Protein AF-A0A1F1E442-F1 (afdb_monomer)

Nearest PDB structures (foldseek):
  5ln3-assembly1_L  TM=4.068E-01  e=9.910E-02  Homo sapiens
  8usb-assembly1_F  TM=5.146E-01  e=4.281E-01  Homo sapiens
  8usc-assembly1_E  TM=4.186E-01  e=2.112E-01  Homo sapiens
  7w3h-assembly1_F  TM=3.777E-01  e=3.679E-01  Homo sapiens
  7qo5-assembly1_I  TM=3.767E-01  e=1.945E+00  Saccharomyces cerevisiae

Foldseek 3Di:
DPPVVVVVVVVLVVCCVVDVPSVVVVCVVVVNDPDPDPDPDPPVVVVVVVVVVVVVVVLVVVLVVVCVVADDQDDPLQPPPVLSVLLVVLVVQLSCLCRPPPADNLLSFLSSLLSLLVLLLSLLQSLLVLVPVDVVVVLVLLQVQQVPPDPVQHRPADPPDHDPGSNVDDSSSSLSSVQSVDVNGHDPVLSVLSVLSVVSNVQQVDPPDSDRPSNVVCCVPPPSNVVSSVPDDSRRSSVSSSVSSVVSSCCSVQQPDFDKWKKFFQDDDPPWTWIDTPNDDTDTDPPVAVVVCVPPHGGDMWIFGDTPNDGDYIHHDPDDDDPDD

Solvent-accessible surface area (backbone atoms only — not comparable to full-atom values): 18826 Å² total; per-residue (Å²): 127,61,68,67,58,54,58,48,50,56,50,52,52,53,44,33,74,77,29,66,69,54,39,51,53,51,32,57,77,70,71,48,78,93,61,90,75,81,71,82,66,53,71,71,55,50,50,50,52,47,52,52,48,51,50,51,50,49,50,50,50,51,53,53,53,42,58,76,72,46,78,78,72,74,56,84,81,46,82,53,60,71,61,33,54,47,44,52,50,33,51,52,48,24,54,48,35,66,67,38,85,88,48,61,75,86,51,18,59,59,54,21,34,33,30,51,30,54,40,54,50,52,52,51,43,53,50,48,50,68,78,33,83,48,66,68,63,39,51,53,50,33,31,66,36,14,64,88,44,58,82,94,50,28,50,81,76,70,83,95,50,84,82,87,49,65,83,70,52,62,62,64,42,55,53,44,18,59,34,48,67,38,89,74,51,56,56,68,66,59,56,51,48,61,54,42,24,48,51,54,40,64,33,48,77,52,99,81,52,97,73,44,82,46,38,62,55,40,49,77,70,31,68,67,57,41,50,50,61,74,77,54,48,73,67,59,53,46,52,52,52,31,52,51,45,52,55,50,40,47,54,66,71,60,44,41,73,76,40,80,42,69,28,31,32,71,40,71,53,101,90,50,42,26,34,29,41,89,88,48,75,73,41,77,56,58,75,88,54,47,74,76,52,65,89,66,52,65,69,41,71,36,32,30,30,35,38,70,94,36,83,77,46,72,44,81,62,78,85,72,76,84,80,87,126

Mean predicted aligned error: 17.1 Å

Structure (mmCIF, N/CA/C/O backbone):
data_AF-A0A1F1E442-F1
#
_entry.id   AF-A0A1F1E442-F1
#
loop_
_atom_site.group_PDB
_atom_site.id
_atom_site.type_symbol
_atom_site.label_atom_id
_atom_site.label_alt_id
_atom_site.label_comp_id
_atom_site.label_asym_id
_atom_site.label_entity_id
_atom_site.label_seq_id
_atom_site.pdbx_PDB_ins_code
_atom_site.Cartn_x
_atom_site.Cartn_y
_atom_site.Cartn_z
_atom_site.occupancy
_atom_site.B_iso_or_equiv
_atom_site.auth_seq_id
_atom_site.auth_comp_id
_atom_site.auth_asym_id
_atom_site.auth_atom_id
_atom_site.pdbx_PDB_model_num
ATOM 1 N N . MET A 1 1 ? -21.650 -33.378 -55.117 1.00 58.59 1 MET A N 1
ATOM 2 C CA . MET A 1 1 ? -20.395 -34.134 -55.312 1.00 58.59 1 MET A CA 1
ATOM 3 C C . MET A 1 1 ? -20.772 -35.378 -56.089 1.00 58.59 1 MET A C 1
ATOM 5 O O . MET A 1 1 ? -21.720 -36.029 -55.674 1.00 58.59 1 MET A O 1
ATOM 9 N N . ASP A 1 2 ? -20.139 -35.611 -57.237 1.00 77.44 2 ASP A N 1
ATOM 10 C CA . ASP A 1 2 ? -20.485 -36.702 -58.156 1.00 77.44 2 ASP A CA 1
ATOM 11 C C . ASP A 1 2 ? -20.442 -38.052 -57.416 1.00 77.44 2 ASP A C 1
ATOM 13 O O . ASP A 1 2 ? -19.463 -38.370 -56.733 1.00 77.44 2 ASP A O 1
ATOM 17 N N . GLU A 1 3 ? -21.540 -38.804 -57.474 1.00 79.50 3 GLU A N 1
ATOM 18 C CA . GLU A 1 3 ? -21.740 -40.049 -56.723 1.00 79.50 3 GLU A CA 1
ATOM 19 C C . GLU A 1 3 ? -20.670 -41.089 -57.086 1.00 79.50 3 GLU A C 1
ATOM 21 O O . GLU A 1 3 ? -20.180 -41.834 -56.232 1.00 79.50 3 GLU A O 1
ATOM 26 N N . ILE A 1 4 ? -20.193 -41.043 -58.330 1.00 80.50 4 ILE A N 1
ATOM 27 C CA . ILE A 1 4 ? -19.097 -41.873 -58.831 1.00 80.50 4 ILE A CA 1
ATOM 28 C C . ILE A 1 4 ? -17.782 -41.521 -58.125 1.00 80.50 4 ILE A C 1
ATOM 30 O O . ILE A 1 4 ? -17.023 -42.413 -57.733 1.00 80.50 4 ILE A O 1
ATOM 34 N N . LEU A 1 5 ? -17.519 -40.230 -57.911 1.00 78.06 5 LEU A N 1
ATOM 35 C CA . LEU A 1 5 ? -16.291 -39.746 -57.281 1.00 78.06 5 LEU A CA 1
ATOM 36 C C . LEU A 1 5 ? -16.213 -40.190 -55.817 1.00 78.06 5 LEU A C 1
ATOM 38 O O . LEU A 1 5 ? -15.182 -40.684 -55.363 1.00 78.06 5 LEU A O 1
ATOM 42 N N . ARG A 1 6 ? -17.337 -40.086 -55.100 1.00 81.94 6 ARG A N 1
ATOM 43 C CA . ARG A 1 6 ? -17.443 -40.509 -53.700 1.00 81.94 6 ARG A CA 1
ATOM 44 C C . ARG A 1 6 ? -17.250 -42.020 -53.557 1.00 81.94 6 ARG A C 1
ATOM 46 O O . ARG A 1 6 ? -16.420 -42.462 -52.770 1.00 81.94 6 ARG A O 1
ATOM 53 N N . THR A 1 7 ? -17.918 -42.800 -54.405 1.00 87.00 7 THR A N 1
ATOM 54 C CA . THR A 1 7 ? -17.792 -44.267 -54.403 1.00 87.00 7 THR A CA 1
ATOM 55 C C . THR A 1 7 ? -16.370 -44.726 -54.752 1.00 87.00 7 THR A C 1
ATOM 57 O O . THR A 1 7 ? -15.903 -45.764 -54.280 1.00 87.00 7 THR A O 1
ATOM 60 N N . THR A 1 8 ? -15.660 -43.960 -55.581 1.00 83.62 8 THR A N 1
ATOM 61 C CA . THR A 1 8 ? -14.268 -44.247 -55.951 1.00 83.62 8 THR A CA 1
ATOM 62 C C . THR A 1 8 ? -13.312 -43.956 -54.796 1.00 83.62 8 THR A C 1
ATOM 64 O O . THR A 1 8 ? -12.456 -44.787 -54.498 1.00 83.62 8 THR A O 1
ATOM 67 N N . LEU A 1 9 ? -13.486 -42.829 -54.100 1.00 84.25 9 LEU A N 1
ATOM 68 C CA . LEU A 1 9 ? -12.684 -42.483 -5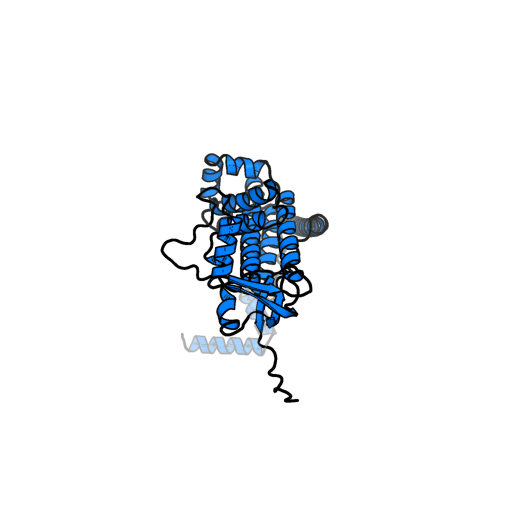2.923 1.00 84.25 9 LEU A CA 1
ATOM 69 C C . LEU A 1 9 ? -12.855 -43.506 -51.794 1.00 84.25 9 LEU A C 1
ATOM 71 O O . LEU A 1 9 ? -11.857 -43.959 -51.238 1.00 84.25 9 LEU A O 1
ATOM 75 N N . ASP A 1 10 ? -14.082 -43.958 -51.533 1.00 87.75 10 ASP A N 1
ATOM 76 C CA . ASP A 1 10 ? -14.347 -44.967 -50.500 1.00 87.75 10 ASP A CA 1
ATOM 77 C C . ASP A 1 10 ? -13.643 -46.303 -50.802 1.00 87.75 10 ASP A C 1
ATOM 79 O O . ASP A 1 10 ? -13.124 -46.967 -49.901 1.00 87.75 10 ASP A O 1
ATOM 83 N N . LYS A 1 11 ? -13.548 -46.690 -52.083 1.00 88.19 11 LYS A N 1
ATOM 84 C CA . LYS A 1 11 ? -12.782 -47.877 -52.502 1.00 88.19 11 LYS A CA 1
ATOM 85 C C . LYS A 1 11 ? -11.280 -47.695 -52.294 1.00 88.19 11 LYS A C 1
ATOM 87 O O . LYS A 1 11 ? -10.625 -48.635 -51.851 1.00 88.19 11 LYS A O 1
ATOM 92 N N . VAL A 1 12 ? -10.743 -46.512 -52.595 1.00 84.06 12 VAL A N 1
ATOM 93 C CA . VAL A 1 12 ? -9.319 -46.194 -52.398 1.00 84.06 12 VAL A CA 1
ATOM 94 C C . VAL A 1 12 ? -8.957 -46.222 -50.913 1.00 84.06 12 VAL A C 1
ATOM 96 O O . VAL A 1 12 ? -7.946 -46.821 -50.557 1.00 84.06 12 VAL A O 1
ATOM 99 N N . VAL A 1 13 ? -9.801 -45.659 -50.043 1.00 82.94 13 VAL A N 1
ATOM 100 C CA . VAL A 1 13 ? -9.612 -45.711 -48.582 1.00 82.94 13 VAL A CA 1
ATOM 101 C C . VAL A 1 13 ? -9.607 -47.157 -48.097 1.00 82.94 13 VAL A C 1
ATOM 103 O O . VAL A 1 13 ? -8.661 -47.590 -47.442 1.00 82.94 13 VAL A O 1
ATOM 106 N N . LYS A 1 14 ? -10.598 -47.949 -48.516 1.00 85.88 14 LYS A N 1
ATOM 107 C CA . LYS A 1 14 ? -10.693 -49.359 -48.127 1.00 85.88 14 LYS A CA 1
ATOM 108 C C . LYS A 1 14 ? -9.489 -50.187 -48.597 1.00 85.88 14 LYS A C 1
ATOM 110 O O . LYS A 1 14 ? -9.054 -51.091 -47.889 1.00 85.88 14 LYS A O 1
ATOM 115 N N . LEU A 1 15 ? -8.932 -49.874 -49.768 1.00 83.50 15 LEU A N 1
ATOM 116 C CA . LEU A 1 15 ? -7.706 -50.493 -50.280 1.00 83.50 15 LEU A CA 1
ATOM 117 C C . LEU A 1 15 ? -6.465 -50.089 -49.471 1.00 83.50 15 LEU A C 1
ATOM 119 O O . LEU A 1 15 ? -5.637 -50.951 -49.193 1.00 83.50 15 LEU A O 1
ATOM 123 N N . CYS A 1 16 ? -6.349 -48.826 -49.051 1.00 78.19 16 CYS A N 1
ATOM 124 C CA . CYS A 1 16 ? -5.267 -48.370 -48.172 1.00 78.19 16 CYS A CA 1
ATOM 125 C C . CYS A 1 16 ? -5.277 -49.077 -46.808 1.00 78.19 16 CYS A C 1
ATOM 127 O O . CYS A 1 16 ? -4.206 -49.386 -46.288 1.00 78.19 16 CYS A O 1
ATOM 129 N N . ASP A 1 17 ? -6.461 -49.368 -46.263 1.00 77.19 17 ASP A N 1
ATOM 130 C CA . ASP A 1 17 ? -6.603 -50.059 -44.974 1.00 77.19 17 ASP A CA 1
ATOM 131 C C . ASP A 1 17 ? -6.287 -51.558 -45.077 1.00 77.19 17 ASP A C 1
ATOM 133 O O . ASP A 1 17 ? -5.698 -52.147 -44.173 1.00 77.19 17 ASP A O 1
ATOM 137 N N . GLN A 1 18 ? -6.662 -52.192 -46.192 1.00 83.94 18 GLN A N 1
ATOM 138 C CA . GLN A 1 18 ? -6.436 -53.625 -46.414 1.00 83.94 18 GLN A CA 1
ATOM 139 C C . GLN A 1 18 ? -5.007 -53.949 -46.871 1.00 83.94 18 GLN A C 1
ATOM 141 O O . GLN A 1 18 ? -4.548 -55.080 -46.701 1.00 83.94 18 GLN A O 1
ATOM 146 N N . ARG A 1 19 ? -4.316 -52.987 -47.493 1.00 81.44 19 ARG A N 1
ATOM 147 C CA . ARG A 1 19 ? -3.001 -53.162 -48.122 1.00 81.44 19 ARG A CA 1
ATOM 148 C C . ARG A 1 19 ? -2.072 -51.999 -47.750 1.00 81.44 19 ARG A C 1
ATOM 150 O O . ARG A 1 19 ? -2.066 -50.967 -48.425 1.00 81.44 19 ARG A O 1
ATOM 157 N N . PRO A 1 20 ? -1.247 -52.155 -46.697 1.00 74.38 20 PRO A N 1
ATOM 158 C CA . PRO A 1 20 ? -0.313 -51.115 -46.260 1.00 74.38 20 PRO A CA 1
ATOM 159 C C . PRO A 1 20 ? 0.699 -50.709 -47.346 1.00 74.38 20 PRO A C 1
ATOM 161 O O . PRO A 1 20 ? 1.087 -49.544 -47.436 1.00 74.38 20 PRO A O 1
ATOM 164 N N . ASP A 1 21 ? 1.081 -51.659 -48.205 1.00 76.56 21 ASP A N 1
ATOM 165 C CA . ASP A 1 21 ? 1.936 -51.470 -49.381 1.00 76.56 21 ASP A CA 1
ATOM 166 C C . ASP A 1 21 ? 1.292 -50.545 -50.425 1.00 76.56 21 ASP A C 1
ATOM 168 O O . ASP A 1 21 ? 1.949 -49.650 -50.960 1.00 76.56 21 ASP A O 1
ATOM 172 N N . PHE A 1 22 ? -0.014 -50.698 -50.655 1.00 82.12 22 PHE A N 1
ATOM 173 C CA . PHE A 1 22 ? -0.778 -49.817 -51.537 1.00 82.12 22 PHE A CA 1
ATOM 174 C C . PHE A 1 22 ? -0.845 -48.389 -50.984 1.00 82.12 22 PHE A C 1
ATOM 176 O O . PHE A 1 22 ? -0.615 -47.428 -51.718 1.00 82.12 22 PHE A O 1
ATOM 183 N N . GLY A 1 23 ? -1.091 -48.239 -49.678 1.00 76.94 23 GLY A N 1
ATOM 184 C CA . GLY A 1 23 ? -1.129 -46.929 -49.023 1.00 76.94 23 GLY A CA 1
ATOM 185 C C . GLY A 1 23 ? 0.214 -46.188 -49.060 1.00 76.94 23 GLY A C 1
ATOM 186 O O . GLY A 1 23 ? 0.238 -44.966 -49.212 1.00 76.94 23 GLY A O 1
ATOM 187 N N . ALA A 1 24 ? 1.338 -46.903 -48.948 1.00 72.69 24 ALA A N 1
ATOM 188 C CA . ALA A 1 24 ? 2.675 -46.320 -49.065 1.00 72.69 24 ALA A CA 1
ATOM 189 C C . ALA A 1 24 ? 2.978 -45.846 -50.499 1.00 72.69 24 ALA A C 1
ATOM 191 O O . ALA A 1 24 ? 3.423 -44.713 -50.695 1.00 72.69 24 ALA A O 1
ATOM 192 N N . GLU A 1 25 ? 2.673 -46.667 -51.508 1.00 78.06 25 GLU A N 1
ATOM 193 C CA . GLU A 1 25 ? 2.882 -46.321 -52.920 1.00 78.06 25 GLU A CA 1
ATOM 194 C C . GLU A 1 25 ? 1.963 -45.177 -53.381 1.00 78.06 25 GLU A C 1
ATOM 196 O O . GLU A 1 25 ? 2.401 -44.286 -54.112 1.00 78.06 25 GLU A O 1
ATOM 201 N N . LEU A 1 26 ? 0.710 -45.141 -52.910 1.00 80.62 26 LEU A N 1
ATOM 202 C CA . LEU A 1 26 ? -0.225 -44.053 -53.202 1.00 80.62 26 LEU A CA 1
ATOM 203 C C . LEU A 1 26 ? 0.285 -42.715 -52.647 1.00 80.62 26 LEU A C 1
ATOM 205 O O . LEU A 1 26 ? 0.315 -41.726 -53.376 1.00 80.62 26 LEU A O 1
ATOM 209 N N . ARG A 1 27 ? 0.744 -42.682 -51.388 1.00 74.88 27 ARG A N 1
ATOM 210 C CA . ARG A 1 27 ? 1.324 -41.470 -50.779 1.00 74.88 27 ARG A CA 1
ATOM 211 C C . ARG A 1 27 ? 2.586 -41.014 -51.509 1.00 74.88 27 ARG A C 1
ATOM 213 O O . ARG A 1 27 ? 2.724 -39.823 -51.776 1.00 74.88 27 ARG A O 1
ATOM 220 N N . ARG A 1 28 ? 3.442 -41.957 -51.925 1.00 77.81 28 ARG A N 1
ATOM 221 C CA . ARG A 1 28 ? 4.637 -41.677 -52.737 1.00 77.81 28 ARG A CA 1
ATOM 222 C C . ARG A 1 28 ? 4.281 -41.022 -54.072 1.00 77.81 28 ARG A C 1
ATOM 224 O O . ARG A 1 28 ? 4.892 -40.023 -54.436 1.00 77.81 28 ARG A O 1
ATOM 231 N N . ARG A 1 29 ? 3.284 -41.545 -54.796 1.00 76.00 29 ARG A N 1
ATOM 232 C CA . ARG A 1 29 ? 2.847 -40.966 -56.081 1.00 76.00 29 ARG A CA 1
ATOM 233 C C . ARG A 1 29 ? 2.135 -39.624 -55.943 1.00 76.00 29 ARG A C 1
ATOM 235 O O . ARG A 1 29 ? 2.173 -38.835 -56.880 1.00 76.00 29 ARG A O 1
ATOM 242 N N . LEU A 1 30 ? 1.511 -39.370 -54.796 1.00 77.25 30 LEU A N 1
ATOM 243 C CA . LEU A 1 30 ? 0.876 -38.092 -54.473 1.00 77.25 30 LEU A CA 1
ATOM 244 C C . LEU A 1 30 ? 1.849 -37.068 -53.859 1.00 77.25 30 LEU A C 1
ATOM 246 O O . LEU A 1 30 ? 1.429 -35.957 -53.551 1.00 77.25 30 LEU A O 1
ATOM 250 N N . GLY A 1 31 ? 3.129 -37.417 -53.676 1.00 68.12 31 GLY A N 1
ATOM 251 C CA . GLY A 1 31 ? 4.143 -36.517 -53.115 1.00 68.12 31 GLY A CA 1
ATOM 252 C C . GLY A 1 31 ? 3.966 -36.214 -51.623 1.00 68.12 31 GLY A C 1
ATOM 253 O O . GLY A 1 31 ? 4.488 -35.212 -51.145 1.00 68.12 31 GLY A O 1
ATOM 254 N N . ILE A 1 32 ? 3.232 -37.053 -50.885 1.00 66.88 32 ILE A N 1
ATOM 255 C CA . ILE A 1 32 ? 2.986 -36.882 -49.447 1.00 66.88 32 ILE A CA 1
ATOM 256 C C . ILE A 1 32 ? 4.085 -37.637 -48.672 1.00 66.88 32 ILE A C 1
ATOM 258 O O . ILE A 1 32 ? 4.146 -38.866 -48.780 1.00 66.88 32 ILE A O 1
ATOM 262 N N . PRO A 1 33 ? 4.951 -36.959 -47.892 1.00 58.25 33 PRO A N 1
ATOM 263 C CA . PRO A 1 33 ? 6.036 -37.608 -47.153 1.00 58.25 33 PRO A CA 1
ATOM 264 C C . PRO A 1 33 ? 5.506 -38.556 -46.064 1.00 58.25 33 PRO A C 1
ATOM 266 O O . PRO A 1 33 ? 4.629 -38.191 -45.286 1.00 58.25 33 PRO A O 1
ATOM 269 N N . THR A 1 34 ? 6.044 -39.777 -45.985 1.00 54.78 34 THR A N 1
ATOM 270 C CA . THR A 1 34 ? 5.586 -40.848 -45.070 1.00 54.78 34 THR A CA 1
ATOM 271 C C . THR A 1 34 ? 6.306 -40.920 -43.711 1.00 54.78 34 THR A C 1
ATOM 273 O O . THR A 1 34 ? 6.150 -41.905 -42.996 1.00 54.78 34 THR A O 1
ATOM 276 N N . ALA A 1 35 ? 7.055 -39.893 -43.309 1.00 51.00 35 ALA A N 1
ATOM 277 C CA . ALA A 1 35 ? 7.661 -39.767 -41.976 1.00 51.00 35 ALA A CA 1
ATOM 278 C C . ALA A 1 35 ? 7.754 -38.278 -41.584 1.00 51.00 35 ALA A C 1
ATOM 280 O O . ALA A 1 35 ? 7.793 -37.442 -42.494 1.00 51.00 35 ALA A O 1
ATOM 281 N N . PRO A 1 36 ? 7.797 -37.914 -40.281 1.00 39.19 36 PRO A N 1
ATOM 282 C CA . PRO A 1 36 ? 8.086 -36.540 -39.893 1.00 39.19 36 PRO A CA 1
ATOM 283 C C . PRO A 1 36 ? 9.502 -36.217 -40.373 1.00 39.19 36 PRO A C 1
ATOM 285 O O . PRO A 1 36 ? 10.478 -36.794 -39.899 1.00 39.19 36 PRO A O 1
ATOM 288 N N . ALA A 1 37 ? 9.607 -35.356 -41.380 1.00 38.59 37 ALA A N 1
ATOM 289 C CA . ALA A 1 37 ? 10.890 -34.889 -41.863 1.00 38.59 37 ALA A CA 1
ATOM 290 C C . ALA A 1 37 ? 11.528 -34.035 -40.762 1.00 38.59 37 ALA A C 1
ATOM 292 O O . ALA A 1 37 ? 11.050 -32.938 -40.475 1.00 38.59 37 ALA A O 1
ATOM 293 N N . THR A 1 38 ? 12.608 -34.524 -40.153 1.00 42.53 38 THR A N 1
ATOM 294 C CA . THR A 1 38 ? 13.584 -33.640 -39.518 1.00 42.53 38 THR A CA 1
ATOM 295 C C . THR A 1 38 ? 14.185 -32.820 -40.650 1.00 42.53 38 THR A C 1
ATOM 297 O O . THR A 1 38 ? 14.970 -33.325 -41.452 1.00 42.53 38 THR A O 1
ATOM 300 N N . ILE A 1 39 ? 13.719 -31.583 -40.793 1.00 45.00 39 ILE A N 1
ATOM 301 C CA . ILE A 1 39 ? 14.340 -30.607 -41.682 1.00 45.00 39 ILE A CA 1
ATOM 302 C C . ILE A 1 39 ? 15.751 -30.396 -41.113 1.00 45.00 39 ILE A C 1
ATOM 304 O O . ILE A 1 39 ? 15.842 -30.065 -39.931 1.00 45.00 39 ILE A O 1
ATOM 308 N N . PRO A 1 40 ? 16.840 -30.616 -41.870 1.00 43.62 40 PRO A N 1
ATOM 309 C CA . PRO A 1 40 ? 18.154 -30.179 -41.426 1.00 43.62 40 PRO A CA 1
ATOM 310 C C . PRO A 1 40 ? 18.070 -28.661 -41.287 1.00 43.62 40 PRO A C 1
ATOM 312 O O . PRO A 1 40 ? 17.832 -27.966 -42.280 1.00 43.62 40 PRO A O 1
ATOM 315 N N . LEU A 1 41 ? 18.161 -28.153 -40.059 1.00 45.41 41 LEU A N 1
ATOM 316 C CA . LEU A 1 41 ? 18.297 -26.720 -39.856 1.00 45.41 41 LEU A CA 1
ATOM 317 C C . LEU A 1 41 ? 19.615 -26.292 -40.513 1.00 45.41 41 LEU A C 1
ATOM 319 O O . LEU A 1 41 ? 20.599 -27.031 -40.481 1.00 45.41 41 LEU A O 1
ATOM 323 N N . SER A 1 42 ? 19.632 -25.131 -41.170 1.00 59.88 42 SER A N 1
ATOM 324 C CA . SER A 1 42 ? 20.901 -24.565 -41.626 1.00 59.88 42 SER A CA 1
ATOM 325 C C . SER A 1 42 ? 21.806 -24.364 -40.410 1.00 59.88 42 SER A C 1
ATOM 327 O O . SER A 1 42 ? 21.322 -24.042 -39.326 1.00 59.88 42 SER A O 1
ATOM 329 N N . SER A 1 43 ? 23.116 -24.533 -40.586 1.00 58.75 43 SER A N 1
ATOM 330 C CA . SER A 1 43 ? 24.109 -24.347 -39.519 1.00 58.75 43 SER A CA 1
ATOM 331 C C . SER A 1 43 ? 23.978 -22.986 -38.820 1.00 58.75 43 SER A C 1
ATOM 333 O O . SER A 1 43 ? 24.159 -22.896 -37.617 1.00 58.75 43 SER A O 1
ATOM 335 N N . GLU A 1 44 ? 23.556 -21.955 -39.555 1.00 54.75 44 GLU A N 1
ATOM 336 C CA . GLU A 1 44 ? 23.267 -20.609 -39.038 1.00 54.75 44 GLU A CA 1
ATOM 337 C C . GLU A 1 44 ? 22.036 -20.570 -38.111 1.00 54.75 44 GLU A C 1
ATOM 339 O O . GLU A 1 44 ? 21.993 -19.800 -37.157 1.00 54.75 44 GLU A O 1
ATOM 344 N N . LEU A 1 45 ? 21.022 -21.402 -38.372 1.00 48.28 45 LEU A N 1
ATOM 345 C CA . LEU A 1 45 ? 19.816 -21.493 -37.546 1.00 48.28 45 LEU A CA 1
ATOM 346 C C . LEU A 1 45 ? 20.048 -22.380 -36.313 1.00 48.28 45 LEU A C 1
ATOM 348 O O . LEU A 1 45 ? 19.459 -22.121 -35.269 1.00 48.28 45 LEU A O 1
ATOM 352 N N . GLU A 1 46 ? 20.906 -23.402 -36.413 1.00 54.31 46 GLU A N 1
ATOM 353 C CA . GLU A 1 46 ? 21.380 -24.171 -35.252 1.00 54.31 46 GLU A CA 1
ATOM 354 C C . GLU A 1 46 ? 22.248 -23.316 -34.329 1.00 54.31 46 GLU A C 1
ATOM 356 O O . GLU A 1 46 ? 22.041 -23.346 -33.119 1.00 54.31 46 GLU A O 1
ATOM 361 N N . GLU A 1 47 ? 23.158 -22.512 -34.881 1.00 61.59 47 GLU A N 1
ATOM 362 C CA . GLU A 1 47 ? 23.978 -21.568 -34.118 1.00 61.59 47 GLU A CA 1
ATOM 363 C C . GLU A 1 47 ? 23.101 -20.515 -33.426 1.00 61.59 47 GLU A C 1
ATOM 365 O O . GLU A 1 47 ? 23.196 -20.357 -32.214 1.00 61.59 47 GLU A O 1
ATOM 370 N N . TYR A 1 48 ? 22.137 -19.919 -34.139 1.00 50.84 48 TYR A N 1
ATOM 371 C CA . TYR A 1 48 ? 21.175 -18.975 -33.558 1.00 50.84 48 TYR A CA 1
ATOM 372 C C . TYR A 1 48 ? 20.291 -19.600 -32.467 1.00 50.84 48 TYR A C 1
ATOM 374 O O . TYR A 1 48 ? 20.030 -18.981 -31.441 1.00 50.84 48 TYR A O 1
ATOM 382 N N . LEU A 1 49 ? 19.809 -20.834 -32.648 1.00 46.50 49 LEU A N 1
ATOM 383 C CA . LEU A 1 49 ? 19.006 -21.512 -31.622 1.00 46.50 49 LEU A CA 1
ATOM 384 C C . LEU A 1 49 ? 19.843 -21.969 -30.424 1.00 46.50 49 LEU A C 1
ATOM 386 O O . LEU A 1 49 ? 19.307 -22.047 -29.319 1.00 46.50 49 LEU A O 1
ATOM 390 N N . THR A 1 50 ? 21.127 -22.259 -30.635 1.00 60.09 50 THR A N 1
ATOM 391 C CA . THR A 1 50 ? 22.078 -22.571 -29.563 1.00 60.09 50 THR A CA 1
ATOM 392 C C . THR A 1 50 ? 22.400 -21.310 -28.770 1.00 60.09 50 THR A C 1
ATOM 394 O O . THR A 1 50 ? 22.265 -21.339 -27.555 1.00 60.09 50 THR A O 1
ATOM 397 N N . GLU A 1 51 ? 22.681 -20.189 -29.438 1.00 62.62 51 GLU A N 1
ATOM 398 C CA . GLU A 1 51 ? 22.878 -18.869 -28.823 1.00 62.62 51 GLU A CA 1
ATOM 399 C C . GLU A 1 51 ? 21.634 -18.438 -28.030 1.00 62.62 51 GLU A C 1
ATOM 401 O O . GLU A 1 51 ? 21.722 -18.127 -26.847 1.00 62.62 51 GLU A O 1
ATOM 406 N N . VAL A 1 52 ? 20.437 -18.554 -28.617 1.00 53.84 52 VAL A N 1
ATOM 407 C CA . VAL A 1 52 ? 19.170 -18.282 -27.915 1.00 53.84 52 VAL A CA 1
ATOM 408 C C . VAL A 1 52 ? 18.952 -19.248 -26.741 1.00 53.84 52 VAL A C 1
ATOM 410 O O . VAL A 1 52 ? 18.401 -18.857 -25.712 1.00 53.84 52 VAL A O 1
ATOM 413 N N . GLY A 1 53 ? 19.352 -20.514 -26.870 1.00 54.28 53 GLY A N 1
ATOM 414 C CA . GLY A 1 53 ? 19.261 -21.511 -25.802 1.00 54.28 53 GLY A CA 1
ATOM 415 C C . GLY A 1 53 ? 20.213 -21.225 -24.637 1.00 54.28 53 GLY A C 1
ATOM 416 O O . GLY A 1 53 ? 19.810 -21.331 -23.477 1.00 54.28 53 GLY A O 1
ATOM 417 N N . GLU A 1 54 ? 21.444 -20.819 -24.937 1.00 57.41 54 GLU A N 1
ATOM 418 C CA . GLU A 1 54 ? 22.459 -20.393 -23.970 1.00 57.41 54 GLU A CA 1
ATOM 419 C C . GLU A 1 54 ? 22.062 -19.085 -23.278 1.00 57.41 54 GLU A C 1
ATOM 421 O O . GLU A 1 54 ? 22.167 -18.987 -22.053 1.00 57.41 54 GLU A O 1
ATOM 426 N N . ASP A 1 55 ? 21.498 -18.132 -24.021 1.00 56.75 55 ASP A N 1
ATOM 427 C CA . ASP A 1 55 ? 20.919 -16.900 -23.489 1.00 56.75 55 ASP A CA 1
ATOM 428 C C . ASP A 1 55 ? 19.757 -17.194 -22.541 1.00 56.75 55 ASP A C 1
ATOM 430 O O . ASP A 1 55 ? 19.680 -16.627 -21.455 1.00 56.75 55 ASP A O 1
ATOM 434 N N . VAL A 1 56 ? 18.851 -18.109 -22.898 1.00 56.00 56 VAL A N 1
ATOM 435 C CA . VAL A 1 56 ? 17.722 -18.493 -22.034 1.00 56.00 56 VAL A CA 1
ATOM 436 C C . VAL A 1 56 ? 18.200 -19.199 -20.764 1.00 56.00 56 VAL A C 1
ATOM 438 O O . VAL A 1 56 ? 17.649 -18.945 -19.689 1.00 56.00 56 VAL A O 1
ATOM 441 N N . CYS A 1 57 ? 19.218 -20.058 -20.855 1.00 51.78 57 CYS A N 1
ATOM 442 C CA . CYS A 1 57 ? 19.836 -20.688 -19.687 1.00 51.78 57 CYS A CA 1
ATOM 443 C C . CYS A 1 57 ? 20.540 -19.654 -18.805 1.00 51.78 57 CYS A C 1
ATOM 445 O O . CYS A 1 57 ? 20.335 -19.655 -17.597 1.00 51.78 57 CYS A O 1
ATOM 447 N N . THR A 1 58 ? 21.256 -18.705 -19.402 1.00 53.16 58 THR A N 1
ATOM 448 C CA . THR A 1 58 ? 21.932 -17.622 -18.682 1.00 53.16 58 THR A CA 1
ATOM 449 C C . THR A 1 58 ? 20.923 -16.679 -18.032 1.00 53.16 58 THR A C 1
ATOM 451 O O . THR A 1 58 ? 21.097 -16.297 -16.883 1.00 53.16 58 THR A O 1
ATOM 454 N N . ILE A 1 59 ? 19.819 -16.352 -18.706 1.00 53.47 59 ILE A N 1
ATOM 455 C CA . ILE A 1 59 ? 18.705 -15.588 -18.132 1.00 53.47 59 ILE A CA 1
ATOM 456 C C . ILE A 1 59 ? 18.103 -16.342 -16.947 1.00 53.47 59 ILE A C 1
ATOM 458 O O . ILE A 1 59 ? 17.851 -15.733 -15.911 1.00 53.47 59 ILE A O 1
ATOM 462 N N . ARG A 1 60 ? 17.880 -17.656 -17.073 1.00 51.59 60 ARG A N 1
ATOM 463 C CA . ARG A 1 60 ? 17.362 -18.481 -15.975 1.00 51.59 60 ARG A CA 1
ATOM 464 C C . ARG A 1 60 ? 18.331 -18.502 -14.797 1.00 51.59 60 ARG A C 1
ATOM 466 O O . ARG A 1 60 ? 17.882 -18.290 -13.679 1.00 51.59 60 ARG A O 1
ATOM 473 N N . ASP A 1 61 ? 19.620 -18.686 -15.046 1.00 49.47 61 ASP A N 1
ATOM 474 C CA . ASP A 1 61 ? 20.649 -18.723 -14.010 1.00 49.47 61 ASP A CA 1
ATOM 475 C C . ASP A 1 61 ? 20.827 -17.350 -13.351 1.00 49.47 61 ASP A C 1
ATOM 477 O O . ASP A 1 61 ? 20.908 -17.272 -12.132 1.00 49.47 61 ASP A O 1
ATOM 481 N N . VAL A 1 62 ? 20.786 -16.249 -14.108 1.00 55.00 62 VAL A N 1
ATOM 482 C CA . VAL A 1 62 ? 20.795 -14.875 -13.571 1.00 55.00 62 VAL A CA 1
ATOM 483 C C . VAL A 1 62 ? 19.549 -14.603 -12.728 1.00 55.00 62 VAL A C 1
ATOM 485 O O . VAL A 1 62 ? 19.672 -14.053 -11.636 1.00 55.00 62 VAL A O 1
ATOM 488 N N . LEU A 1 63 ? 18.366 -15.028 -13.187 1.00 49.84 63 LEU A N 1
ATOM 489 C CA . LEU A 1 63 ? 17.116 -14.939 -12.425 1.00 49.84 63 LEU A CA 1
ATOM 490 C C . LEU A 1 63 ? 17.198 -15.740 -11.116 1.00 49.84 63 LEU A C 1
ATOM 492 O O . LEU A 1 63 ? 16.776 -15.245 -10.074 1.00 49.84 63 LEU A O 1
ATOM 496 N N . GLN A 1 64 ? 17.771 -16.947 -11.155 1.00 51.88 64 GLN A N 1
ATOM 497 C CA . GLN A 1 64 ? 17.973 -17.806 -9.984 1.00 51.88 64 GLN A CA 1
ATOM 498 C C . GLN A 1 64 ? 18.984 -17.183 -9.002 1.00 51.88 64 GLN A C 1
ATOM 500 O O . GLN A 1 64 ? 18.705 -17.061 -7.814 1.00 51.88 64 GLN A O 1
ATOM 505 N N . ILE A 1 65 ? 20.124 -16.706 -9.510 1.00 49.91 65 ILE A N 1
ATOM 506 C CA . ILE A 1 65 ? 21.187 -16.053 -8.732 1.00 49.91 65 ILE A CA 1
ATOM 507 C C . ILE A 1 65 ? 20.678 -14.757 -8.090 1.00 49.91 65 ILE A C 1
ATOM 509 O O . ILE A 1 65 ? 21.037 -14.446 -6.958 1.00 49.91 65 ILE A O 1
ATOM 513 N N . GLN A 1 66 ? 19.828 -13.987 -8.770 1.00 49.41 66 GLN A N 1
ATOM 514 C CA . GLN A 1 66 ? 19.249 -12.779 -8.185 1.00 49.41 66 GLN A CA 1
ATOM 515 C C . GLN A 1 66 ? 18.163 -13.066 -7.156 1.00 49.41 66 GLN A C 1
ATOM 517 O O . GLN A 1 66 ? 18.088 -12.311 -6.194 1.00 49.41 66 GLN A O 1
ATOM 522 N N . GLN A 1 67 ? 17.387 -14.147 -7.276 1.00 48.72 67 GLN A N 1
ATOM 523 C CA . GLN A 1 67 ? 16.502 -14.584 -6.185 1.00 48.72 67 GLN A CA 1
ATOM 524 C C . GLN A 1 67 ? 17.283 -14.902 -4.900 1.00 48.72 67 GLN A C 1
ATOM 526 O O . GLN A 1 67 ? 16.782 -14.634 -3.811 1.00 48.72 67 GLN A O 1
ATOM 531 N N . ASP A 1 68 ? 18.524 -15.378 -5.023 1.00 43.88 68 ASP A N 1
ATOM 532 C CA . ASP A 1 68 ? 19.415 -15.638 -3.885 1.00 43.88 68 ASP A CA 1
ATOM 533 C C . ASP A 1 68 ? 20.113 -14.368 -3.334 1.00 43.88 68 ASP A C 1
ATOM 535 O O . ASP A 1 68 ? 20.607 -14.374 -2.203 1.00 43.88 68 ASP A O 1
ATOM 539 N N . ILE A 1 69 ? 20.165 -13.268 -4.101 1.00 49.28 69 ILE A N 1
ATOM 540 C CA . ILE A 1 69 ? 20.849 -12.005 -3.733 1.00 49.28 69 ILE A CA 1
ATOM 541 C C . ILE A 1 69 ? 19.862 -10.911 -3.287 1.00 49.28 69 ILE A C 1
ATOM 543 O O . ILE A 1 69 ? 20.201 -10.072 -2.445 1.00 49.28 69 ILE A O 1
ATOM 547 N N . ASP A 1 70 ? 18.646 -10.900 -3.833 1.00 55.25 70 ASP A N 1
ATOM 548 C CA . ASP A 1 70 ? 17.597 -9.943 -3.496 1.00 55.25 70 ASP A CA 1
ATOM 549 C C . ASP A 1 70 ? 16.739 -10.457 -2.336 1.00 55.25 70 ASP A C 1
ATOM 551 O O . ASP A 1 70 ? 16.487 -11.653 -2.202 1.00 55.25 70 ASP A O 1
ATOM 555 N N . PRO A 1 71 ? 16.248 -9.570 -1.461 1.00 59.69 71 PRO A N 1
ATOM 556 C CA . PRO A 1 71 ? 15.505 -10.028 -0.313 1.00 59.69 71 PRO A CA 1
ATOM 557 C C . PRO A 1 71 ? 14.119 -10.510 -0.779 1.00 59.69 71 PRO A C 1
ATOM 559 O O . PRO A 1 71 ? 13.272 -9.714 -1.190 1.00 59.69 71 PRO A O 1
ATOM 562 N N . GLU A 1 72 ? 13.916 -11.827 -0.729 1.00 73.69 72 GLU A N 1
ATOM 563 C CA . GLU A 1 72 ? 12.675 -12.505 -1.111 1.00 73.69 72 GLU A CA 1
ATOM 564 C C . GLU A 1 72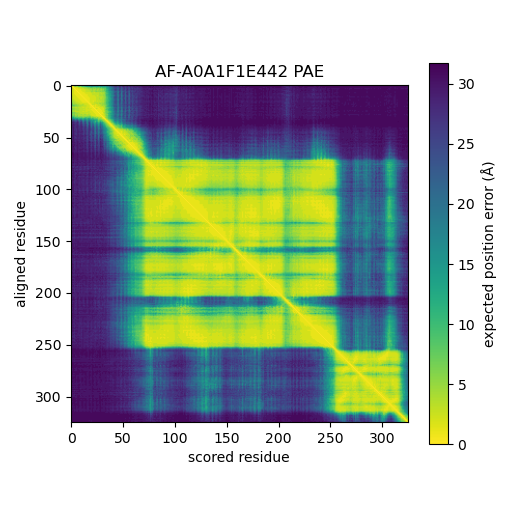 ? 11.469 -11.881 -0.383 1.00 73.69 72 GLU A C 1
ATOM 566 O O . GLU A 1 72 ? 11.447 -11.772 0.853 1.00 73.69 72 GLU A O 1
ATOM 571 N N . ILE A 1 73 ? 10.460 -11.448 -1.148 1.00 86.12 73 ILE A N 1
ATOM 572 C CA . ILE A 1 73 ? 9.203 -10.941 -0.591 1.00 86.12 73 ILE A CA 1
ATOM 573 C C . ILE A 1 73 ? 8.260 -12.129 -0.416 1.00 86.12 73 ILE A C 1
ATOM 575 O O . ILE A 1 73 ? 7.804 -12.722 -1.392 1.00 86.12 73 ILE A O 1
ATOM 579 N N . LYS A 1 74 ? 7.965 -12.469 0.839 1.00 87.38 74 LYS A N 1
ATOM 580 C CA . LYS A 1 74 ? 7.087 -13.591 1.186 1.00 87.38 74 LYS A CA 1
ATOM 581 C C . LYS A 1 74 ? 5.660 -13.110 1.398 1.00 87.38 74 LYS A C 1
ATOM 583 O O . LYS A 1 74 ? 5.434 -12.114 2.080 1.00 87.38 74 LYS A O 1
ATOM 588 N N . TYR A 1 75 ? 4.701 -13.858 0.860 1.00 91.19 75 TYR A N 1
ATOM 589 C CA . TYR A 1 75 ? 3.268 -13.545 0.926 1.00 91.19 75 TYR A CA 1
ATOM 590 C C . TYR A 1 75 ? 2.458 -14.610 1.676 1.00 91.19 75 TYR A C 1
ATOM 592 O O . TYR A 1 75 ? 1.245 -14.705 1.505 1.00 91.19 75 TYR A O 1
ATOM 600 N N . ASP A 1 76 ? 3.113 -15.419 2.511 1.00 88.31 76 ASP A N 1
ATOM 601 C CA . ASP A 1 76 ? 2.484 -16.553 3.204 1.00 88.31 76 ASP A CA 1
ATOM 602 C C . ASP A 1 76 ? 1.382 -16.127 4.188 1.00 88.31 76 ASP A C 1
ATOM 604 O O . ASP A 1 76 ? 0.467 -16.896 4.457 1.00 88.31 76 ASP A O 1
ATOM 608 N N . PHE A 1 77 ? 1.436 -14.886 4.684 1.00 89.75 77 PHE A N 1
ATOM 609 C CA . PHE A 1 77 ? 0.427 -14.283 5.566 1.00 89.75 77 PHE A CA 1
ATOM 610 C C . PHE A 1 77 ? -0.864 -13.855 4.835 1.00 89.75 77 PHE A C 1
ATOM 612 O O . PHE A 1 77 ? -1.806 -13.353 5.458 1.00 89.75 77 PHE A O 1
ATOM 619 N N . VAL A 1 78 ? -0.893 -13.967 3.502 1.00 91.50 78 VAL A N 1
ATOM 620 C CA . VAL A 1 78 ? -2.059 -13.635 2.681 1.00 91.50 78 VAL A CA 1
ATOM 621 C C . VAL A 1 78 ? -2.910 -14.889 2.496 1.00 91.50 78 VAL A C 1
ATOM 623 O O . VAL A 1 78 ? -2.585 -15.767 1.694 1.00 91.50 78 VAL A O 1
ATOM 626 N N . ASP A 1 79 ? -4.024 -14.954 3.224 1.00 89.44 79 ASP A N 1
ATOM 627 C CA . ASP A 1 79 ? -4.929 -16.110 3.217 1.00 89.44 79 ASP A CA 1
ATOM 628 C C . ASP A 1 79 ? -5.774 -16.174 1.933 1.00 89.44 79 ASP A C 1
ATOM 630 O O . ASP A 1 79 ? -6.123 -17.257 1.454 1.00 89.44 79 ASP A O 1
ATOM 634 N N . ASP A 1 80 ? -6.103 -15.014 1.347 1.00 88.44 80 ASP A N 1
ATOM 635 C CA . ASP A 1 80 ? -6.832 -14.960 0.082 1.00 88.44 80 ASP A CA 1
ATOM 636 C C . ASP A 1 80 ? -5.926 -15.385 -1.076 1.00 88.44 80 ASP A C 1
ATOM 638 O O . ASP A 1 80 ? -5.054 -14.639 -1.532 1.00 88.44 80 ASP A O 1
ATOM 642 N N . ARG A 1 81 ? -6.183 -16.589 -1.593 1.00 85.62 81 ARG A N 1
ATOM 643 C CA . ARG A 1 81 ? -5.415 -17.176 -2.692 1.00 85.62 81 ARG A CA 1
ATOM 644 C C . ARG A 1 81 ? -5.335 -16.246 -3.900 1.00 85.62 81 ARG A C 1
ATOM 646 O O . ARG A 1 81 ? -4.273 -16.143 -4.499 1.00 85.62 81 ARG A O 1
ATOM 653 N N . ARG A 1 82 ? -6.427 -15.568 -4.266 1.00 87.94 82 ARG A N 1
ATOM 654 C CA . ARG A 1 82 ? -6.441 -14.706 -5.456 1.00 87.94 82 ARG A CA 1
ATOM 655 C C . ARG A 1 82 ? -5.502 -13.513 -5.290 1.00 87.94 82 ARG A C 1
ATOM 657 O O . ARG A 1 82 ? -4.739 -13.214 -6.207 1.00 87.94 82 ARG A O 1
ATOM 664 N N . THR A 1 83 ? -5.549 -12.852 -4.138 1.00 91.12 83 THR A N 1
ATOM 665 C CA . THR A 1 83 ? -4.653 -11.739 -3.803 1.00 91.12 83 THR A CA 1
ATOM 666 C C . THR A 1 83 ? -3.206 -12.210 -3.729 1.00 91.12 83 THR A C 1
ATOM 668 O O . THR A 1 83 ? -2.333 -11.584 -4.327 1.00 91.12 83 THR A O 1
ATOM 671 N N . ARG A 1 84 ? -2.943 -13.350 -3.081 1.00 90.44 84 ARG A N 1
ATOM 672 C CA . ARG A 1 84 ? -1.594 -13.922 -2.988 1.00 90.44 84 ARG A CA 1
ATOM 673 C C . ARG A 1 84 ? -1.012 -14.265 -4.360 1.00 90.44 84 ARG A C 1
ATOM 675 O O . ARG A 1 84 ? 0.101 -13.851 -4.669 1.0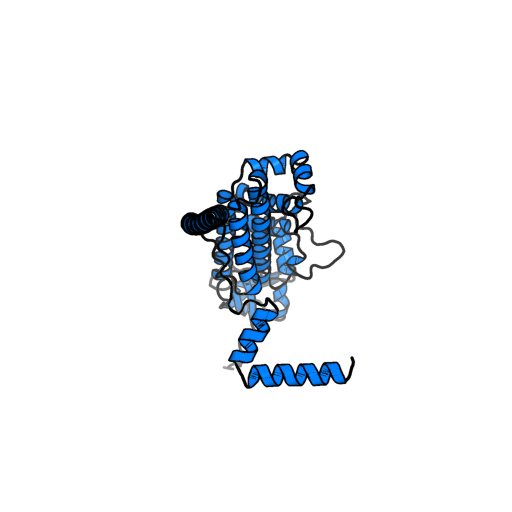0 90.44 84 ARG A O 1
ATOM 682 N N . ASP A 1 85 ? -1.773 -14.964 -5.200 1.00 82.12 85 ASP A N 1
ATOM 683 C CA . ASP A 1 85 ? -1.342 -15.339 -6.550 1.00 82.12 85 ASP A CA 1
ATOM 684 C C . ASP A 1 85 ? -1.063 -14.079 -7.391 1.00 82.12 85 ASP A C 1
ATOM 686 O O . ASP A 1 85 ? -0.090 -14.031 -8.144 1.00 82.12 85 ASP A O 1
ATOM 690 N N . ARG A 1 86 ? -1.862 -13.015 -7.217 1.00 88.19 86 ARG A N 1
ATOM 691 C CA . ARG A 1 86 ? -1.626 -11.731 -7.885 1.00 88.19 86 ARG A CA 1
ATOM 692 C C . ARG A 1 86 ? -0.325 -11.062 -7.435 1.00 88.19 86 ARG A C 1
ATOM 694 O O . ARG A 1 86 ? 0.423 -10.607 -8.293 1.00 88.19 86 ARG A O 1
ATOM 701 N N . LEU A 1 87 ? -0.045 -11.038 -6.132 1.00 91.88 87 LEU A N 1
ATOM 702 C CA . LEU A 1 87 ? 1.196 -10.484 -5.576 1.00 91.88 87 LEU A CA 1
ATOM 703 C C . LEU A 1 87 ? 2.436 -11.228 -6.091 1.00 91.88 87 LEU A C 1
ATOM 705 O O . LEU A 1 87 ? 3.418 -10.594 -6.471 1.00 91.88 87 LEU A O 1
ATOM 709 N N . ILE A 1 88 ? 2.366 -12.560 -6.179 1.00 85.88 88 ILE A N 1
ATOM 710 C CA . ILE A 1 88 ? 3.438 -13.390 -6.748 1.00 85.88 88 ILE A CA 1
ATOM 711 C C . ILE A 1 88 ? 3.651 -13.052 -8.228 1.00 85.88 88 ILE A C 1
ATOM 713 O O . ILE A 1 88 ? 4.785 -12.832 -8.649 1.00 85.88 88 ILE A O 1
ATOM 717 N N . ILE A 1 89 ? 2.573 -12.964 -9.015 1.00 82.00 89 ILE A N 1
ATOM 718 C CA . ILE A 1 89 ? 2.656 -12.598 -10.436 1.00 82.00 89 ILE A CA 1
ATOM 719 C C . ILE A 1 89 ? 3.267 -11.206 -10.602 1.00 82.00 89 ILE A C 1
ATOM 721 O O . ILE A 1 89 ? 4.163 -11.035 -11.425 1.00 82.00 89 ILE A O 1
ATOM 725 N N . ASP A 1 90 ? 2.817 -10.216 -9.831 1.00 89.25 90 ASP A N 1
ATOM 726 C CA . ASP A 1 90 ? 3.351 -8.858 -9.917 1.00 89.25 90 ASP A CA 1
ATOM 727 C C . ASP A 1 90 ? 4.839 -8.812 -9.491 1.00 89.25 90 ASP A C 1
ATOM 729 O O . ASP A 1 90 ? 5.603 -8.024 -10.051 1.00 89.25 90 ASP A O 1
ATOM 733 N N . ASN A 1 91 ? 5.293 -9.678 -8.570 1.00 88.44 91 ASN A N 1
ATOM 734 C CA . ASN A 1 91 ? 6.716 -9.806 -8.216 1.00 88.44 91 ASN A CA 1
ATOM 735 C C . ASN A 1 91 ? 7.553 -10.422 -9.344 1.00 88.44 91 ASN A C 1
ATOM 737 O O . ASN A 1 91 ? 8.614 -9.900 -9.685 1.00 88.44 91 ASN A O 1
ATOM 741 N N . LEU A 1 92 ? 7.046 -11.477 -9.984 1.00 83.12 92 LEU A N 1
ATOM 742 C CA . LEU A 1 92 ? 7.692 -12.069 -11.158 1.00 83.12 92 LEU A CA 1
ATOM 743 C C . LEU A 1 92 ? 7.760 -11.078 -12.326 1.00 83.12 92 LEU A C 1
ATOM 745 O O . LEU A 1 92 ? 8.749 -11.041 -13.053 1.00 83.12 92 LEU A O 1
ATOM 749 N N . GLN A 1 93 ? 6.731 -10.246 -12.502 1.00 85.12 93 GLN A N 1
ATOM 750 C CA . GLN A 1 93 ? 6.739 -9.201 -13.523 1.00 85.12 93 GLN A CA 1
ATOM 751 C C . GLN A 1 93 ? 7.775 -8.119 -13.222 1.00 85.12 93 GLN A C 1
ATOM 753 O O . GLN A 1 93 ? 8.480 -7.706 -14.136 1.00 85.12 93 GLN A O 1
ATOM 758 N N . MET A 1 94 ? 7.937 -7.700 -11.962 1.00 88.44 94 MET A N 1
ATOM 759 C CA . MET A 1 94 ? 9.047 -6.819 -11.583 1.00 88.44 94 MET A CA 1
ATOM 760 C C . MET A 1 94 ? 10.398 -7.411 -12.001 1.00 88.44 94 MET A C 1
ATOM 762 O O . MET A 1 94 ? 11.160 -6.757 -12.707 1.00 88.44 94 MET A O 1
ATOM 766 N N . GLU A 1 95 ? 10.677 -8.660 -11.624 1.00 84.69 95 GLU A N 1
ATOM 767 C CA . GLU A 1 95 ? 11.927 -9.350 -11.985 1.00 84.69 95 GLU A CA 1
ATOM 768 C C . GLU A 1 95 ? 12.111 -9.429 -13.502 1.00 84.69 95 GLU A C 1
ATOM 770 O O . GLU A 1 95 ? 13.154 -9.045 -14.030 1.00 84.69 95 GLU A O 1
ATOM 775 N N . SER A 1 96 ? 11.057 -9.822 -14.217 1.00 82.81 96 SER A N 1
ATOM 776 C CA . SER A 1 96 ? 11.067 -9.891 -15.674 1.00 82.81 96 SER A CA 1
ATOM 777 C C . SER A 1 96 ? 11.383 -8.540 -16.318 1.00 82.81 96 SER A C 1
ATOM 779 O O . SER A 1 96 ? 12.201 -8.485 -17.234 1.00 82.81 96 SER A O 1
ATOM 781 N N . LYS A 1 97 ? 10.786 -7.436 -15.849 1.00 86.06 97 LYS A N 1
ATOM 782 C CA . LYS A 1 97 ? 11.036 -6.101 -16.416 1.00 86.06 97 LYS A CA 1
ATOM 783 C C . LYS A 1 97 ? 12.431 -5.576 -16.093 1.00 86.06 97 LYS A C 1
ATOM 785 O O . LYS A 1 97 ? 13.035 -4.957 -16.962 1.00 86.06 97 LYS A O 1
ATOM 790 N N . ALA A 1 98 ? 12.975 -5.877 -14.914 1.00 85.25 98 ALA A N 1
ATOM 791 C CA . ALA A 1 98 ? 14.348 -5.505 -14.570 1.00 85.25 98 ALA A CA 1
ATOM 792 C C . ALA A 1 98 ? 15.398 -6.181 -15.471 1.00 85.25 98 ALA A C 1
ATOM 794 O O . ALA A 1 98 ? 16.445 -5.588 -15.726 1.00 85.25 98 ALA A O 1
ATOM 795 N N . LEU A 1 99 ? 15.122 -7.397 -15.952 1.00 80.88 99 LEU A N 1
ATOM 796 C CA . LEU A 1 99 ? 16.113 -8.258 -16.614 1.00 80.88 99 LEU A CA 1
ATOM 797 C C . LEU A 1 99 ? 15.853 -8.484 -18.102 1.00 80.88 99 LEU A C 1
ATOM 799 O O . LEU A 1 99 ? 16.666 -9.095 -18.791 1.00 80.88 99 LEU A O 1
ATOM 803 N N . SER A 1 100 ? 14.726 -7.998 -18.617 1.00 76.00 100 SER A N 1
ATOM 804 C CA . SER A 1 100 ? 14.359 -8.183 -20.015 1.00 76.00 100 SER A CA 1
ATOM 805 C C . SER A 1 100 ? 15.352 -7.499 -20.950 1.00 76.00 100 SER A C 1
ATOM 807 O O . SER A 1 100 ? 15.422 -6.274 -21.015 1.00 76.00 100 SER A O 1
ATOM 809 N N . THR A 1 101 ? 16.036 -8.288 -21.775 1.00 75.06 101 THR A N 1
ATOM 810 C CA . THR A 1 101 ? 16.869 -7.792 -22.881 1.00 75.06 101 THR A CA 1
ATOM 811 C C . THR A 1 101 ? 16.044 -7.206 -24.029 1.00 75.06 101 THR A C 1
ATOM 813 O O . THR A 1 101 ? 16.577 -6.481 -24.862 1.00 75.06 101 THR A O 1
ATOM 816 N N . ARG A 1 102 ? 14.732 -7.478 -24.057 1.00 75.56 102 ARG A N 1
ATOM 817 C CA . ARG A 1 102 ? 13.801 -6.998 -25.092 1.00 75.56 102 ARG A CA 1
ATOM 818 C C . ARG A 1 102 ? 13.292 -5.580 -24.843 1.00 75.56 102 ARG A C 1
ATOM 820 O O . ARG A 1 102 ? 12.741 -4.976 -25.754 1.00 75.56 102 ARG A O 1
ATOM 827 N N . ILE A 1 103 ? 13.436 -5.078 -23.617 1.00 74.44 103 ILE A N 1
ATOM 828 C CA . ILE A 1 103 ? 12.987 -3.739 -23.227 1.00 74.44 103 ILE A CA 1
ATOM 829 C C . ILE A 1 103 ? 14.202 -2.798 -23.244 1.00 74.44 103 ILE A C 1
ATOM 831 O O . ILE A 1 103 ? 15.254 -3.187 -22.710 1.00 74.44 103 ILE A O 1
ATOM 835 N N . PRO A 1 104 ? 14.083 -1.585 -23.822 1.00 79.12 104 PRO A N 1
ATOM 836 C CA . PRO A 1 104 ? 15.115 -0.555 -23.721 1.00 79.12 104 PRO A CA 1
ATOM 837 C C . PRO A 1 104 ? 15.508 -0.309 -22.264 1.00 79.12 104 PRO A C 1
ATOM 839 O O . PRO A 1 104 ? 14.650 -0.289 -21.388 1.00 79.12 104 PRO A O 1
ATOM 842 N N . GLU A 1 105 ? 16.800 -0.145 -21.984 1.00 77.50 105 GLU A N 1
ATOM 843 C CA . GLU A 1 105 ? 17.306 -0.034 -20.608 1.00 77.50 105 GLU A CA 1
ATOM 844 C C . GLU A 1 105 ? 16.602 1.070 -19.802 1.00 77.50 105 GLU A C 1
ATOM 846 O O . GLU A 1 105 ? 16.187 0.827 -18.666 1.00 77.50 105 GLU A O 1
ATOM 851 N N . ASP A 1 106 ? 16.362 2.217 -20.439 1.00 82.69 106 ASP A N 1
ATOM 852 C CA . ASP A 1 106 ? 15.694 3.379 -19.844 1.00 82.69 106 ASP A CA 1
ATOM 853 C C . ASP A 1 106 ? 14.233 3.103 -19.436 1.00 82.69 106 ASP A C 1
ATOM 855 O O . ASP A 1 106 ? 13.729 3.712 -18.490 1.00 82.69 106 ASP A O 1
ATOM 859 N N . ASP A 1 107 ? 13.569 2.131 -20.073 1.00 83.00 107 ASP A N 1
ATOM 860 C CA . ASP A 1 107 ? 12.168 1.772 -19.811 1.00 83.00 107 ASP A CA 1
ATOM 861 C C . ASP A 1 107 ? 12.018 0.643 -18.778 1.00 83.00 107 ASP A C 1
ATOM 863 O O . ASP A 1 107 ? 10.950 0.468 -18.177 1.00 83.00 107 ASP A O 1
ATOM 867 N N . ARG A 1 108 ? 13.088 -0.119 -18.509 1.00 86.75 108 ARG A N 1
ATOM 868 C CA . ARG A 1 108 ? 13.051 -1.276 -17.593 1.00 86.75 108 ARG A CA 1
ATOM 869 C C . ARG A 1 108 ? 12.660 -0.877 -16.177 1.00 86.75 108 ARG A C 1
ATOM 871 O O . ARG A 1 108 ? 11.769 -1.488 -15.583 1.00 86.75 108 ARG A O 1
ATOM 878 N N . PHE A 1 109 ? 13.318 0.141 -15.622 1.00 91.44 109 PHE A N 1
ATOM 879 C CA . PHE A 1 109 ? 13.076 0.575 -14.244 1.00 91.44 109 PHE A CA 1
ATOM 880 C C . PHE A 1 109 ? 11.717 1.278 -14.048 1.00 91.44 109 PHE A C 1
ATOM 882 O O . PHE A 1 109 ? 11.027 0.971 -13.070 1.00 91.44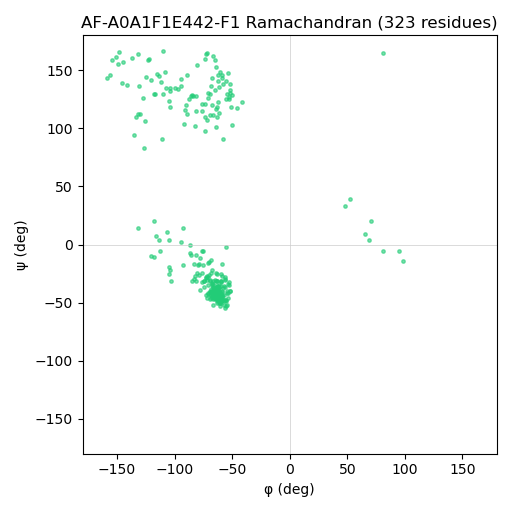 109 PHE A O 1
ATOM 889 N N . PRO A 1 110 ? 11.259 2.156 -14.957 1.00 90.81 110 PRO A N 1
ATOM 890 C CA . PRO A 1 110 ? 9.892 2.667 -14.926 1.00 90.81 110 PRO A CA 1
ATOM 891 C C . PRO A 1 110 ? 8.835 1.558 -14.938 1.00 90.81 110 PRO A C 1
ATOM 893 O O . PRO A 1 110 ? 7.957 1.543 -14.072 1.00 90.81 110 PRO A O 1
ATOM 896 N N . LEU A 1 111 ? 8.951 0.578 -15.841 1.00 88.88 111 LEU A N 1
ATOM 897 C CA . LEU A 1 111 ? 8.025 -0.557 -15.900 1.00 88.88 111 LEU A CA 1
ATOM 898 C C . LEU A 1 111 ? 8.091 -1.417 -14.632 1.00 88.88 111 LEU A C 1
ATOM 900 O O . LEU A 1 111 ? 7.051 -1.813 -14.106 1.00 88.88 111 LEU A O 1
ATOM 904 N N . PHE A 1 112 ? 9.289 -1.648 -14.088 1.00 92.62 112 PHE A N 1
ATOM 905 C CA . PHE A 1 112 ? 9.468 -2.273 -12.776 1.00 92.62 112 PHE A CA 1
ATOM 906 C C . PHE A 1 112 ? 8.673 -1.530 -11.690 1.00 92.62 112 PHE A C 1
ATOM 908 O O . PHE A 1 112 ? 7.945 -2.151 -10.914 1.00 92.62 112 PHE A O 1
ATOM 915 N N . CYS A 1 113 ? 8.750 -0.196 -11.661 1.00 94.38 113 CYS A N 1
ATOM 916 C CA . CYS A 1 113 ? 8.034 0.634 -10.692 1.00 94.38 113 CYS A CA 1
ATOM 917 C C . CYS A 1 113 ? 6.504 0.537 -10.824 1.00 94.38 113 CYS A C 1
ATOM 919 O O . CYS A 1 113 ? 5.801 0.629 -9.816 1.00 94.38 113 CYS A O 1
ATOM 921 N N . VAL A 1 114 ? 5.972 0.321 -12.032 1.00 92.12 114 VAL A N 1
ATOM 922 C CA . VAL A 1 114 ? 4.529 0.107 -12.242 1.00 92.12 114 VAL A CA 1
ATOM 923 C C . VAL A 1 114 ? 4.056 -1.162 -11.530 1.00 92.12 114 VAL A C 1
ATOM 925 O O . VAL A 1 114 ? 3.098 -1.110 -10.756 1.00 92.12 114 VAL A O 1
ATOM 928 N N . TYR A 1 115 ? 4.747 -2.288 -11.735 1.00 92.38 115 TYR A N 1
ATOM 929 C CA . TYR A 1 115 ? 4.408 -3.553 -11.071 1.00 92.38 115 TYR A CA 1
ATOM 930 C C . TYR A 1 115 ? 4.662 -3.503 -9.562 1.00 92.38 115 TYR A C 1
ATOM 932 O O . TYR A 1 115 ? 3.860 -4.026 -8.787 1.00 92.38 115 TYR A O 1
ATOM 940 N N . ALA A 1 116 ? 5.708 -2.793 -9.132 1.00 95.69 116 ALA A N 1
ATOM 941 C CA . ALA A 1 116 ? 5.938 -2.496 -7.723 1.00 95.69 116 ALA A CA 1
ATOM 942 C C . ALA A 1 116 ? 4.742 -1.765 -7.101 1.00 95.69 116 ALA A C 1
ATOM 944 O O . ALA A 1 116 ? 4.291 -2.118 -6.012 1.00 95.69 116 ALA A O 1
ATOM 945 N N . PHE A 1 117 ? 4.170 -0.783 -7.802 1.00 95.81 117 PHE A N 1
ATOM 946 C CA . PHE A 1 117 ? 2.997 -0.079 -7.300 1.00 95.81 117 PHE A CA 1
ATOM 947 C C . PHE A 1 117 ? 1.757 -0.975 -7.186 1.00 95.81 117 PHE A C 1
ATOM 949 O O . PHE A 1 117 ? 1.007 -0.849 -6.219 1.00 95.81 117 PHE A O 1
ATOM 956 N N . TYR A 1 118 ? 1.540 -1.897 -8.130 1.00 93.94 118 TYR A N 1
ATOM 957 C CA . TYR A 1 118 ? 0.437 -2.859 -8.026 1.00 93.94 118 TYR A CA 1
ATOM 958 C C . TYR A 1 118 ? 0.549 -3.730 -6.773 1.00 93.94 118 TYR A C 1
ATOM 960 O O . TYR A 1 11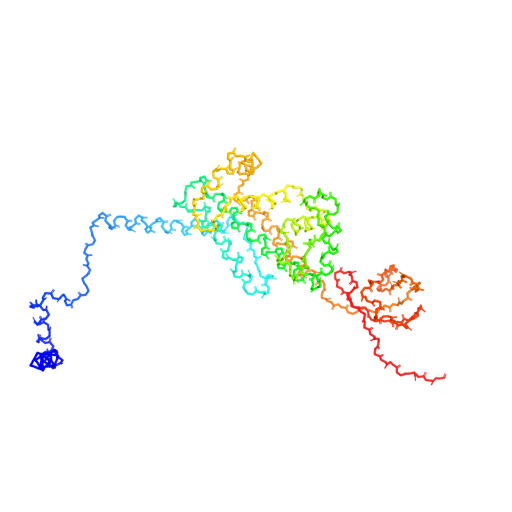8 ? -0.465 -4.007 -6.132 1.00 93.94 118 TYR A O 1
ATOM 968 N N . GLN A 1 119 ? 1.765 -4.097 -6.362 1.00 95.25 119 GLN A N 1
ATOM 969 C CA . GLN A 1 119 ? 1.963 -4.799 -5.094 1.00 95.25 119 GLN A CA 1
ATOM 970 C C . GLN A 1 119 ? 1.622 -3.924 -3.889 1.00 95.25 119 GLN A C 1
ATOM 972 O O . GLN A 1 119 ? 0.911 -4.391 -3.005 1.00 95.25 119 GLN A O 1
ATOM 977 N N . VAL A 1 120 ? 2.057 -2.656 -3.863 1.00 96.75 120 VAL A N 1
ATOM 978 C CA . VAL A 1 120 ? 1.693 -1.708 -2.789 1.00 96.75 120 VAL A CA 1
ATOM 979 C C . VAL A 1 120 ? 0.175 -1.597 -2.655 1.00 96.75 120 VAL A C 1
ATOM 981 O O . VAL A 1 120 ? -0.358 -1.692 -1.552 1.00 96.75 120 VAL A O 1
ATOM 984 N N . GLU A 1 121 ? -0.522 -1.415 -3.777 1.00 95.19 121 GLU A N 1
ATOM 985 C CA . GLU A 1 121 ? -1.978 -1.269 -3.816 1.00 95.19 121 GLU A CA 1
ATOM 986 C C . GLU A 1 121 ? -2.683 -2.530 -3.295 1.00 95.19 121 GLU A C 1
ATOM 988 O O . GLU A 1 121 ? -3.537 -2.435 -2.413 1.00 95.19 121 GLU A O 1
ATOM 993 N N . ASN A 1 122 ? -2.285 -3.716 -3.766 1.00 95.00 122 ASN A N 1
ATOM 994 C CA . ASN A 1 122 ? -2.870 -4.983 -3.323 1.00 95.00 122 ASN A CA 1
ATOM 995 C C . ASN A 1 122 ? -2.570 -5.291 -1.847 1.00 95.00 122 ASN A C 1
ATOM 997 O O . ASN A 1 122 ? -3.471 -5.703 -1.117 1.00 95.00 122 ASN A O 1
ATOM 1001 N N . LEU A 1 123 ? -1.339 -5.051 -1.386 1.00 96.62 123 LEU A N 1
ATOM 1002 C CA . LEU A 1 123 ? -0.941 -5.261 0.008 1.00 96.62 123 LEU A CA 1
ATOM 1003 C C . LEU A 1 123 ? -1.725 -4.360 0.966 1.00 96.62 123 LEU A C 1
ATOM 1005 O O . LEU A 1 123 ? -2.243 -4.841 1.973 1.00 96.62 123 LEU A O 1
ATOM 1009 N N . LEU A 1 124 ? -1.840 -3.066 0.654 1.00 96.50 124 LEU A N 1
ATOM 1010 C CA . LEU A 1 124 ? -2.577 -2.127 1.499 1.00 96.50 124 LEU A CA 1
ATOM 1011 C C . LEU A 1 124 ? -4.079 -2.410 1.481 1.00 96.50 124 LEU A C 1
ATOM 1013 O O . LEU A 1 124 ? -4.698 -2.392 2.543 1.00 96.50 124 LEU A O 1
ATOM 1017 N N . ASN A 1 125 ? -4.658 -2.728 0.320 1.00 94.94 125 ASN A N 1
ATOM 1018 C CA . ASN A 1 125 ? -6.064 -3.125 0.239 1.00 94.94 125 ASN A CA 1
ATOM 1019 C C . ASN A 1 125 ? -6.345 -4.351 1.115 1.00 94.94 125 ASN A C 1
ATOM 1021 O O . ASN A 1 125 ? -7.271 -4.320 1.925 1.00 94.94 125 ASN A O 1
ATOM 1025 N N . TYR A 1 126 ? -5.510 -5.390 1.011 1.00 94.62 126 TYR A N 1
ATOM 1026 C CA . TYR A 1 126 ? -5.619 -6.590 1.840 1.00 94.62 126 TYR A CA 1
ATOM 1027 C C . TYR A 1 126 ? -5.494 -6.269 3.334 1.00 94.62 126 TYR A C 1
ATOM 1029 O O . TYR A 1 126 ? -6.341 -6.670 4.133 1.00 94.62 126 TYR A O 1
ATOM 1037 N N . PHE A 1 127 ? -4.472 -5.497 3.714 1.00 94.81 127 PHE A N 1
ATOM 1038 C CA . PHE A 1 127 ? -4.243 -5.085 5.096 1.00 94.81 127 PHE A CA 1
ATOM 1039 C C . PHE A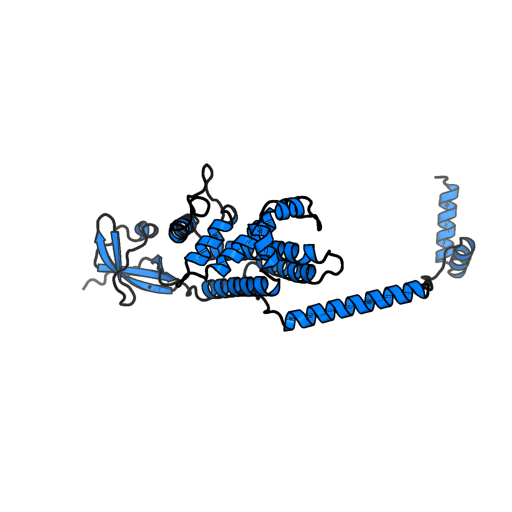 1 127 ? -5.446 -4.343 5.685 1.00 94.81 127 PHE A C 1
ATOM 1041 O O . PHE A 1 127 ? -5.942 -4.717 6.749 1.00 94.81 127 PHE A O 1
ATOM 1048 N N . TYR A 1 128 ? -5.937 -3.311 4.995 1.00 93.88 128 TYR A N 1
ATOM 1049 C CA . TYR A 1 128 ? -7.043 -2.498 5.491 1.00 93.88 128 TYR A CA 1
ATOM 1050 C C . TYR A 1 128 ? -8.357 -3.271 5.518 1.00 93.88 128 TYR A C 1
ATOM 1052 O O . TYR A 1 128 ? -9.089 -3.158 6.496 1.00 93.88 128 TYR A O 1
ATOM 1060 N N . GLN A 1 129 ? -8.615 -4.124 4.524 1.00 91.25 129 GLN A N 1
ATOM 1061 C CA . GLN A 1 129 ? -9.792 -4.992 4.524 1.00 91.25 129 GLN A CA 1
ATOM 1062 C C . GLN A 1 129 ? -9.772 -5.978 5.696 1.00 91.25 129 GLN A C 1
ATOM 1064 O O . GLN A 1 129 ? -10.814 -6.279 6.278 1.00 91.25 129 GLN A O 1
ATOM 1069 N N . ARG A 1 130 ? -8.591 -6.488 6.064 1.00 89.38 130 ARG A N 1
ATOM 1070 C CA . ARG A 1 130 ? -8.461 -7.441 7.169 1.00 89.38 130 ARG A CA 1
ATOM 1071 C C . ARG A 1 130 ? -8.516 -6.768 8.538 1.00 89.38 130 ARG A C 1
ATOM 1073 O O . ARG A 1 130 ? -9.108 -7.333 9.455 1.00 89.38 130 ARG A O 1
ATOM 1080 N N . LYS A 1 131 ? -7.899 -5.592 8.675 1.00 86.56 131 LYS A N 1
ATOM 1081 C CA . LYS A 1 131 ? -7.781 -4.862 9.946 1.00 86.56 131 LYS A CA 1
ATOM 1082 C C . LYS A 1 131 ? -9.029 -4.041 10.287 1.00 86.56 131 LYS A C 1
ATOM 1084 O O . LYS A 1 131 ? -9.308 -3.853 11.467 1.00 86.56 131 LYS A O 1
ATOM 1089 N N . TYR A 1 132 ? -9.788 -3.603 9.281 1.00 86.44 132 TYR A N 1
ATOM 1090 C CA . TYR A 1 132 ? -10.993 -2.784 9.436 1.00 86.44 132 TYR A CA 1
ATOM 1091 C C . TYR A 1 132 ? -12.170 -3.438 8.697 1.00 86.44 132 TYR A C 1
ATOM 1093 O O . TYR A 1 132 ? -12.445 -3.105 7.544 1.00 86.44 132 TYR A O 1
ATOM 1101 N N . PRO A 1 133 ? -12.851 -4.410 9.331 1.00 77.50 133 PRO A N 1
ATOM 1102 C CA . PRO A 1 133 ? -13.997 -5.087 8.726 1.00 77.50 133 PRO A CA 1
ATOM 1103 C C . PRO A 1 133 ? -15.211 -4.162 8.552 1.00 77.50 133 PRO A C 1
ATOM 1105 O O . PRO A 1 133 ? -16.073 -4.444 7.723 1.00 77.50 133 PRO A O 1
ATOM 1108 N N . ASP A 1 134 ? -15.287 -3.073 9.320 1.00 83.25 134 ASP A N 1
ATOM 1109 C CA . ASP A 1 134 ? -16.266 -2.006 9.152 1.00 83.25 134 ASP A CA 1
ATOM 1110 C C . ASP A 1 134 ? -15.625 -0.769 8.500 1.00 83.25 134 ASP A C 1
ATOM 1112 O O . ASP A 1 134 ? -14.531 -0.340 8.870 1.00 83.25 134 ASP A O 1
ATOM 1116 N N . LEU A 1 135 ? -16.311 -0.194 7.508 1.00 87.25 135 LEU A N 1
ATOM 1117 C CA . LEU A 1 135 ? -15.783 0.940 6.741 1.00 87.25 135 LEU A CA 1
ATOM 1118 C C . LEU A 1 135 ? -15.774 2.240 7.549 1.00 87.25 135 LEU A C 1
ATOM 1120 O O . LEU A 1 135 ? -14.900 3.071 7.330 1.00 87.25 135 LEU A O 1
ATOM 1124 N N . ASP A 1 136 ? -16.680 2.398 8.514 1.00 85.62 136 ASP A N 1
ATOM 1125 C CA . ASP A 1 136 ? -16.719 3.586 9.371 1.00 85.62 136 ASP A CA 1
ATOM 1126 C C . ASP A 1 136 ? -15.438 3.708 10.214 1.00 85.62 136 ASP A C 1
ATOM 1128 O O . ASP A 1 136 ? -14.831 4.783 10.262 1.00 85.62 136 ASP A O 1
ATOM 1132 N N . SER A 1 137 ? -14.968 2.612 10.829 1.00 85.88 137 SER A N 1
ATOM 1133 C CA . SER A 1 137 ? -13.705 2.619 11.578 1.00 85.88 137 SER A CA 1
ATOM 1134 C C . SER A 1 137 ? -12.487 2.808 10.678 1.00 85.88 137 SER A C 1
ATOM 1136 O O . SER A 1 137 ? -11.523 3.464 11.087 1.00 85.88 137 SER A O 1
ATOM 1138 N N . LEU A 1 138 ? -12.528 2.287 9.446 1.00 91.06 138 LEU A N 1
ATOM 1139 C CA . LEU A 1 138 ? -11.503 2.562 8.444 1.00 91.06 138 LEU A CA 1
ATOM 1140 C C . LEU A 1 138 ? -11.445 4.061 8.137 1.00 91.06 138 LEU A C 1
ATOM 1142 O O . LEU A 1 138 ? -10.376 4.659 8.236 1.00 91.06 138 LEU A O 1
ATOM 1146 N N . GLU A 1 139 ? -12.577 4.680 7.797 1.00 92.38 139 GLU A N 1
ATOM 1147 C CA . GLU A 1 139 ? -12.642 6.107 7.481 1.00 92.38 139 GLU A CA 1
ATOM 1148 C C . GLU A 1 139 ? -12.177 6.977 8.656 1.00 92.38 139 GLU A C 1
ATOM 1150 O O . GLU A 1 139 ? -11.418 7.927 8.451 1.00 92.38 139 GLU A O 1
ATOM 1155 N N . GLU A 1 140 ? -12.585 6.659 9.889 1.00 90.44 140 GLU A N 1
ATOM 1156 C CA . GLU A 1 140 ? -12.135 7.367 11.092 1.00 90.44 140 GLU A CA 1
ATOM 1157 C C . GLU A 1 140 ? -10.613 7.274 11.259 1.00 90.44 140 GLU A C 1
ATOM 1159 O O . GLU A 1 140 ? -9.938 8.291 11.449 1.00 90.44 140 GLU A O 1
ATOM 1164 N N . MET A 1 141 ? -10.052 6.073 11.104 1.00 92.69 141 MET A N 1
ATOM 1165 C CA . MET A 1 141 ? -8.610 5.860 11.163 1.00 92.69 141 MET A CA 1
ATOM 1166 C C . MET A 1 141 ? -7.873 6.636 10.067 1.00 92.69 141 MET A C 1
ATOM 1168 O O . MET A 1 141 ? -6.834 7.239 10.347 1.00 92.69 141 MET A O 1
ATOM 1172 N N . LEU A 1 142 ? -8.406 6.674 8.843 1.00 94.62 142 LEU A N 1
ATOM 1173 C CA . LEU A 1 142 ? -7.822 7.448 7.748 1.00 94.62 142 LEU A CA 1
ATOM 1174 C C . LEU A 1 142 ? -7.831 8.948 8.059 1.00 94.62 142 LEU A C 1
ATOM 1176 O O . LEU A 1 142 ? -6.811 9.609 7.852 1.00 94.62 142 LEU A O 1
ATOM 1180 N N . ARG A 1 143 ? -8.937 9.494 8.586 1.00 94.00 143 ARG A N 1
ATOM 1181 C CA . ARG A 1 143 ? -9.020 10.914 8.982 1.00 94.00 143 ARG A CA 1
ATOM 1182 C C . ARG A 1 143 ? -7.975 11.247 10.040 1.00 94.00 143 ARG A C 1
ATOM 1184 O O . ARG A 1 143 ? -7.233 12.213 9.878 1.00 94.00 143 ARG A O 1
ATOM 1191 N N . GLU A 1 144 ? -7.875 10.428 11.083 1.00 92.25 144 GLU A N 1
ATOM 1192 C CA . GLU A 1 144 ? -6.948 10.666 12.190 1.00 92.25 144 GLU A CA 1
ATOM 1193 C C . GLU A 1 144 ? -5.482 10.586 11.742 1.00 92.25 144 GLU A C 1
ATOM 1195 O O . GLU A 1 144 ? -4.693 11.486 12.031 1.00 92.25 144 GLU A O 1
ATOM 1200 N N . ASN A 1 145 ? -5.119 9.562 10.966 1.00 92.75 145 ASN A N 1
ATOM 1201 C CA . ASN A 1 145 ? -3.729 9.339 10.556 1.00 92.75 145 ASN A CA 1
ATOM 1202 C C . ASN A 1 145 ? -3.289 10.198 9.365 1.00 92.75 145 ASN A C 1
ATOM 1204 O O . ASN A 1 145 ? -2.101 10.250 9.058 1.00 92.75 145 ASN A O 1
ATOM 1208 N N . THR A 1 146 ? -4.202 10.908 8.698 1.00 94.81 146 THR A N 1
ATOM 1209 C CA . THR A 1 146 ? -3.855 11.840 7.609 1.00 94.81 146 THR A CA 1
ATOM 1210 C C . THR A 1 146 ? -4.130 13.305 7.949 1.00 94.81 146 THR A C 1
ATOM 1212 O O . THR A 1 146 ? -3.897 14.178 7.115 1.00 94.81 146 THR A O 1
ATOM 1215 N N . LYS A 1 147 ? -4.564 13.625 9.177 1.00 93.12 147 LYS A N 1
ATOM 1216 C CA . LYS A 1 147 ? -4.932 14.996 9.582 1.00 93.12 147 LYS A CA 1
ATOM 1217 C C . LYS A 1 147 ? -3.810 16.027 9.445 1.00 93.12 147 LYS A C 1
ATOM 1219 O O . LYS A 1 147 ? -4.092 17.207 9.265 1.00 93.12 147 LYS A O 1
ATOM 1224 N N . SER A 1 148 ? -2.551 15.601 9.534 1.00 90.00 148 SER A N 1
ATOM 1225 C CA . SER A 1 148 ? -1.373 16.459 9.361 1.00 90.00 148 SER A CA 1
ATOM 1226 C C . SER A 1 148 ? -0.933 16.607 7.904 1.00 90.00 148 SER A C 1
ATOM 1228 O O . SER A 1 148 ? -0.042 17.403 7.624 1.00 90.00 148 SER A O 1
ATOM 1230 N N . GLU A 1 149 ? -1.527 15.857 6.972 1.00 92.56 149 GLU A N 1
ATOM 1231 C CA . GLU A 1 149 ? -1.222 15.968 5.547 1.00 92.56 149 GLU A CA 1
ATOM 1232 C C . GLU A 1 149 ? -1.817 17.249 4.943 1.00 92.56 149 GLU A C 1
ATOM 1234 O O . GLU A 1 149 ? -2.774 17.832 5.470 1.00 92.56 149 GLU A O 1
ATOM 1239 N N . ASN A 1 150 ? -1.274 17.665 3.798 1.00 90.75 150 ASN A N 1
ATOM 1240 C CA . ASN A 1 150 ? -1.818 18.758 2.985 1.00 90.75 150 ASN A CA 1
ATOM 1241 C C . ASN A 1 150 ? -3.203 18.393 2.416 1.00 90.75 150 ASN A C 1
ATOM 1243 O O . ASN A 1 150 ? -3.515 17.214 2.278 1.00 90.75 150 ASN A O 1
ATOM 1247 N N . GLU A 1 151 ? -4.017 19.381 2.025 1.00 83.19 151 GLU A N 1
ATOM 1248 C CA . GLU A 1 151 ? -5.430 19.185 1.630 1.00 83.19 151 GLU A CA 1
ATOM 1249 C C . GLU A 1 151 ? -5.664 18.108 0.552 1.00 83.19 151 GLU A C 1
ATOM 1251 O O . GLU A 1 151 ? -6.638 17.371 0.642 1.00 83.19 151 GLU A O 1
ATOM 1256 N N . GLY A 1 152 ? -4.756 17.934 -0.417 1.00 84.38 152 GLY A N 1
ATOM 1257 C CA . GLY A 1 152 ? -4.867 16.876 -1.440 1.00 84.38 152 GLY A CA 1
ATOM 1258 C C . GLY A 1 152 ? -4.474 15.463 -0.976 1.00 84.38 152 GLY A C 1
ATOM 1259 O O . GLY A 1 152 ? -4.719 14.483 -1.673 1.00 84.38 152 GLY A O 1
ATOM 1260 N N . PHE A 1 153 ? -3.851 15.351 0.195 1.00 88.94 153 PHE A N 1
ATOM 1261 C CA . PHE A 1 153 ? -3.308 14.114 0.768 1.00 88.94 153 PHE A CA 1
ATOM 1262 C C . PHE A 1 153 ? -3.969 13.728 2.096 1.00 88.94 153 PHE A C 1
ATOM 1264 O O . PHE A 1 153 ? -3.767 12.614 2.585 1.00 88.94 153 PHE A O 1
ATOM 1271 N N . ARG A 1 154 ? -4.761 14.647 2.656 1.00 93.19 154 ARG A N 1
ATOM 1272 C CA . ARG A 1 154 ? -5.595 14.472 3.837 1.00 93.19 154 ARG A CA 1
ATOM 1273 C C . ARG A 1 154 ? -6.914 13.838 3.436 1.00 93.19 154 ARG A C 1
ATOM 1275 O O . ARG A 1 154 ? -7.600 14.327 2.542 1.00 93.19 154 ARG A O 1
ATOM 1282 N N . TYR A 1 155 ? -7.276 12.763 4.114 1.00 93.25 155 TYR A N 1
ATOM 1283 C CA . TYR A 1 155 ? -8.538 12.095 3.872 1.00 93.25 155 TYR A CA 1
ATOM 1284 C C . TYR A 1 155 ? -9.697 12.924 4.443 1.00 93.25 155 TYR A C 1
ATOM 1286 O O . TYR A 1 155 ? -9.748 13.200 5.642 1.00 93.25 155 TYR A O 1
ATOM 1294 N N . SER A 1 156 ? -10.631 13.321 3.579 1.00 87.94 156 SER A N 1
ATOM 1295 C CA . SER A 1 156 ? -11.825 14.106 3.928 1.00 87.94 156 SER A CA 1
ATOM 1296 C C . SER A 1 156 ? -13.139 13.354 3.679 1.00 87.94 156 SER A C 1
ATOM 1298 O O . SER A 1 156 ? -14.214 13.927 3.846 1.00 87.94 156 SER A O 1
ATOM 1300 N N . GLY A 1 157 ? -13.064 12.063 3.336 1.00 79.88 157 GLY A N 1
ATOM 1301 C CA . GLY A 1 157 ? -14.208 11.291 2.850 1.00 79.88 157 GLY A CA 1
ATOM 1302 C C . GLY A 1 157 ? -14.474 11.528 1.362 1.00 79.88 157 GLY A C 1
ATOM 1303 O O . GLY A 1 157 ? -13.961 12.466 0.750 1.00 79.88 157 GLY A O 1
ATOM 1304 N N . ARG A 1 158 ? -15.271 10.650 0.752 1.00 70.62 158 ARG A N 1
ATOM 1305 C CA . ARG A 1 158 ? -15.636 10.767 -0.664 1.00 70.62 158 ARG A CA 1
ATOM 1306 C C . ARG A 1 158 ? -16.839 11.702 -0.809 1.00 70.62 158 ARG A C 1
ATOM 1308 O O . ARG A 1 158 ? -17.858 11.533 -0.142 1.00 70.62 158 ARG A O 1
ATOM 1315 N N . THR A 1 159 ? -16.745 12.700 -1.684 1.00 64.44 159 THR A N 1
ATOM 1316 C CA . THR A 1 159 ? -17.865 13.607 -1.962 1.00 64.44 159 THR A CA 1
ATOM 1317 C C . THR A 1 159 ? -18.838 12.965 -2.953 1.00 64.44 159 THR A C 1
ATOM 1319 O O . THR A 1 159 ? -18.455 12.485 -4.017 1.00 64.44 159 THR A O 1
ATOM 1322 N N . GLY A 1 160 ? -20.126 12.933 -2.606 1.00 67.12 160 GLY A N 1
ATOM 1323 C CA . GLY A 1 160 ? -21.206 12.537 -3.520 1.00 67.12 160 GLY A CA 1
ATOM 1324 C C . GLY A 1 160 ? -21.440 11.032 -3.713 1.00 67.12 160 GLY A C 1
ATOM 1325 O O . GLY A 1 160 ? -22.426 10.679 -4.359 1.00 67.12 160 GLY A O 1
ATOM 1326 N N . ARG A 1 161 ? -20.605 10.143 -3.153 1.00 75.50 161 ARG A N 1
ATOM 1327 C CA . ARG A 1 161 ? -20.865 8.691 -3.077 1.00 75.50 161 ARG A CA 1
ATOM 1328 C C . ARG A 1 161 ? -20.296 8.090 -1.790 1.00 75.50 161 ARG A C 1
ATOM 1330 O O . ARG A 1 161 ? -19.173 8.452 -1.443 1.00 75.50 161 ARG A O 1
ATOM 1337 N N . PRO A 1 162 ? -21.016 7.174 -1.121 1.00 79.56 162 PRO A N 1
ATOM 1338 C CA . PRO A 1 162 ? -20.468 6.441 0.014 1.00 79.56 162 PRO A CA 1
ATOM 1339 C C . PRO A 1 162 ? -19.294 5.552 -0.423 1.00 79.56 162 PRO A C 1
ATOM 1341 O O . PRO A 1 162 ? -19.208 5.135 -1.581 1.00 79.56 162 PRO A O 1
ATOM 1344 N N . VAL A 1 163 ? -18.374 5.288 0.504 1.00 85.06 163 VAL A N 1
ATOM 1345 C CA . VAL A 1 163 ? -17.344 4.256 0.344 1.00 85.06 163 VAL A CA 1
ATOM 1346 C C . VAL A 1 163 ? -18.015 2.903 0.578 1.00 85.06 163 VAL A C 1
ATOM 1348 O O . VAL A 1 163 ? -18.597 2.686 1.636 1.00 85.06 163 VAL A O 1
ATOM 1351 N N . GLU A 1 164 ? -17.966 2.010 -0.412 1.00 87.31 164 GLU A N 1
ATOM 1352 C CA . GLU A 1 164 ? -18.581 0.672 -0.335 1.00 87.31 164 GLU A CA 1
ATOM 1353 C C . GLU A 1 164 ? -17.534 -0.431 -0.134 1.00 87.31 164 GLU A C 1
ATOM 1355 O O . GLU A 1 164 ? -17.850 -1.533 0.316 1.00 87.31 164 GLU A O 1
ATOM 1360 N N . SER A 1 165 ? -16.271 -0.140 -0.446 1.00 89.12 165 SER A N 1
ATOM 1361 C CA . SER A 1 165 ? -15.149 -1.056 -0.290 1.00 89.12 165 SER A CA 1
ATOM 1362 C C . SER A 1 165 ? -13.838 -0.310 -0.041 1.00 89.12 165 SER A C 1
ATOM 1364 O O . SER A 1 165 ? -13.699 0.866 -0.374 1.00 89.12 165 SER A O 1
ATOM 1366 N N . VAL A 1 166 ? -12.825 -1.007 0.483 1.00 90.00 166 VAL A N 1
ATOM 1367 C CA . VAL A 1 166 ? -11.472 -0.439 0.640 1.00 90.00 166 VAL A CA 1
ATOM 1368 C C . VAL A 1 166 ? -10.905 0.040 -0.699 1.00 90.00 166 VAL A C 1
ATOM 1370 O O . VAL A 1 166 ? -10.259 1.081 -0.762 1.00 90.00 166 VAL A O 1
ATOM 1373 N N . SER A 1 167 ? -11.206 -0.674 -1.785 1.00 87.88 167 SER A N 1
ATOM 1374 C CA . SER A 1 167 ? -10.747 -0.343 -3.136 1.00 87.88 167 SER A CA 1
ATOM 1375 C C . SER A 1 167 ? -11.365 0.937 -3.716 1.00 87.88 167 SER A C 1
ATOM 1377 O O . SER A 1 167 ? -10.861 1.441 -4.717 1.00 87.88 167 SER A O 1
ATOM 1379 N N . ASP A 1 168 ? -12.428 1.479 -3.109 1.00 88.81 168 ASP A N 1
ATOM 1380 C CA . ASP A 1 168 ? -12.975 2.796 -3.467 1.00 88.81 168 ASP A CA 1
ATOM 1381 C C . ASP A 1 168 ? -12.128 3.961 -2.944 1.00 88.81 168 ASP A C 1
ATOM 1383 O O . ASP A 1 168 ? -12.288 5.096 -3.406 1.00 88.81 168 ASP A O 1
ATOM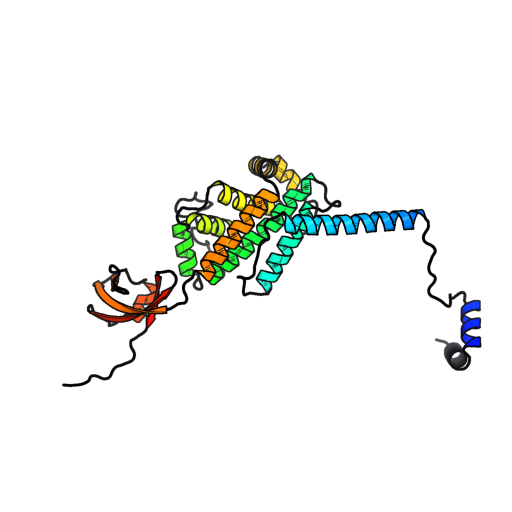 1387 N N . ILE A 1 169 ? -11.257 3.703 -1.965 1.00 91.81 169 ILE A N 1
ATOM 1388 C CA . ILE A 1 169 ? -10.392 4.708 -1.359 1.00 91.81 169 ILE A CA 1
ATOM 1389 C C . ILE A 1 169 ? -9.130 4.841 -2.205 1.00 91.81 169 ILE A C 1
ATOM 1391 O O . ILE A 1 169 ? -8.433 3.868 -2.489 1.00 91.81 169 ILE A O 1
ATOM 1395 N N . GLU A 1 170 ? -8.804 6.074 -2.591 1.00 90.75 170 GLU A N 1
ATOM 1396 C CA . GLU A 1 170 ? -7.600 6.323 -3.374 1.00 90.75 170 GLU A CA 1
ATOM 1397 C C . GLU A 1 170 ? -6.337 5.904 -2.611 1.00 90.75 170 GLU A C 1
ATOM 1399 O O . GLU A 1 170 ? -6.138 6.216 -1.433 1.00 90.75 170 GLU A O 1
ATOM 1404 N N . SER A 1 171 ? -5.441 5.224 -3.323 1.00 91.75 171 SER A N 1
ATOM 1405 C CA . SER A 1 171 ? -4.262 4.569 -2.759 1.00 91.75 171 SER A CA 1
ATOM 1406 C C . SER A 1 171 ? -3.343 5.506 -1.969 1.00 91.75 171 SER A C 1
ATOM 1408 O O . SER A 1 171 ? -2.656 5.061 -1.054 1.00 91.75 171 SER A O 1
ATOM 1410 N N . HIS A 1 172 ? -3.277 6.801 -2.309 1.00 91.81 172 HIS A N 1
ATOM 1411 C CA . HIS A 1 172 ? -2.416 7.739 -1.579 1.00 91.81 172 HIS A CA 1
ATOM 1412 C C . HIS A 1 172 ? -2.921 8.001 -0.160 1.00 91.81 172 HIS A C 1
ATOM 1414 O O . HIS A 1 172 ? -2.095 8.203 0.726 1.00 91.81 172 HIS A O 1
ATOM 1420 N N . TYR A 1 173 ? -4.233 7.935 0.087 1.00 94.75 173 TYR A N 1
ATOM 1421 C CA . TYR A 1 173 ? -4.768 8.011 1.447 1.00 94.75 173 TYR A CA 1
ATOM 1422 C C . TYR A 1 173 ? -4.351 6.787 2.263 1.00 94.75 173 TYR A C 1
ATOM 1424 O O . TYR A 1 173 ? -3.900 6.944 3.396 1.00 94.75 173 TYR A O 1
ATOM 1432 N N . LEU A 1 174 ? -4.420 5.593 1.664 1.00 95.56 174 LEU A N 1
ATOM 1433 C CA . LEU A 1 174 ? -3.999 4.341 2.299 1.00 95.56 174 LEU A CA 1
ATOM 1434 C C . LEU A 1 174 ? -2.497 4.350 2.625 1.00 95.56 174 LEU A C 1
ATOM 1436 O O . LEU A 1 174 ? -2.110 4.045 3.749 1.00 95.56 174 LEU A O 1
ATOM 1440 N N . VAL A 1 175 ? -1.646 4.764 1.678 1.00 95.25 175 VAL A N 1
ATOM 1441 C CA . VAL A 1 175 ? -0.190 4.882 1.892 1.00 95.25 175 VAL A CA 1
ATOM 1442 C C . VAL A 1 175 ? 0.119 5.874 3.014 1.00 95.25 175 VAL A C 1
ATOM 1444 O O . VAL A 1 175 ? 0.905 5.570 3.913 1.00 95.25 175 VAL A O 1
ATOM 1447 N N . ASN A 1 176 ? -0.497 7.059 2.982 1.00 94.62 176 ASN A N 1
ATOM 1448 C CA . ASN A 1 176 ? -0.247 8.091 3.983 1.00 94.62 176 ASN A CA 1
ATOM 1449 C C . ASN A 1 176 ? -0.671 7.636 5.375 1.00 94.62 176 ASN A C 1
ATOM 1451 O O . ASN A 1 176 ? 0.119 7.747 6.312 1.00 94.62 176 ASN A O 1
ATOM 1455 N N . ALA A 1 177 ? -1.883 7.094 5.501 1.00 94.88 177 ALA A N 1
ATOM 1456 C CA . ALA A 1 177 ? -2.387 6.596 6.768 1.00 94.88 177 ALA A CA 1
ATOM 1457 C C . ALA A 1 177 ? -1.506 5.469 7.316 1.00 94.88 177 ALA A C 1
ATOM 1459 O O . ALA A 1 177 ? -1.153 5.513 8.489 1.00 94.88 177 ALA A O 1
ATOM 1460 N N . PHE A 1 178 ? -1.089 4.516 6.476 1.00 95.38 178 PHE A N 1
ATOM 1461 C CA . PHE A 1 178 ? -0.258 3.386 6.896 1.00 95.38 178 PHE A CA 1
ATOM 1462 C C . PHE A 1 178 ? 1.095 3.839 7.441 1.00 95.38 178 PHE A C 1
ATOM 1464 O O . PHE A 1 178 ? 1.537 3.368 8.487 1.00 95.38 178 PHE A O 1
ATOM 1471 N N . CYS A 1 179 ? 1.764 4.760 6.742 1.00 94.50 179 CYS A N 1
ATOM 1472 C CA . CYS A 1 179 ? 3.058 5.280 7.177 1.00 94.50 179 CYS A CA 1
ATOM 1473 C C . CYS A 1 179 ? 2.941 6.104 8.463 1.00 94.50 179 CYS A C 1
ATOM 1475 O O . CYS A 1 179 ? 3.806 6.007 9.337 1.00 94.50 179 CYS A O 1
ATOM 1477 N N . ASN A 1 180 ? 1.879 6.903 8.577 1.00 93.00 180 ASN A N 1
ATOM 1478 C CA . ASN A 1 180 ? 1.666 7.802 9.705 1.00 93.00 180 ASN A CA 1
ATOM 1479 C C . ASN A 1 180 ? 1.139 7.077 10.955 1.00 93.00 180 ASN A C 1
ATOM 1481 O O . ASN A 1 180 ? 1.401 7.537 12.061 1.00 93.00 180 ASN A O 1
ATOM 1485 N N . SER A 1 181 ? 0.446 5.941 10.808 1.00 88.94 181 SER A N 1
ATOM 1486 C CA . SER A 1 181 ? -0.121 5.186 11.935 1.00 88.94 181 SER A CA 1
ATOM 1487 C C . SER A 1 181 ? 0.908 4.380 12.730 1.00 88.94 181 SER A C 1
ATOM 1489 O O . SER A 1 181 ? 0.560 3.741 13.724 1.00 88.94 181 SER A O 1
ATOM 1491 N N . ARG A 1 182 ? 2.170 4.340 12.289 1.00 85.00 182 ARG A N 1
ATOM 1492 C CA . ARG A 1 182 ? 3.251 3.639 12.993 1.00 85.00 182 ARG A CA 1
ATOM 1493 C C . ARG A 1 182 ? 3.798 4.482 14.141 1.00 85.00 182 ARG A C 1
ATOM 1495 O O . ARG A 1 182 ? 3.722 5.705 14.126 1.00 85.00 182 ARG A O 1
ATOM 1502 N N . THR A 1 183 ? 4.362 3.817 15.149 1.00 76.19 183 THR A N 1
ATOM 1503 C CA . THR A 1 183 ? 5.015 4.476 16.289 1.00 76.19 183 THR A CA 1
ATOM 1504 C C . THR A 1 183 ? 6.448 3.951 16.445 1.00 76.19 183 THR A C 1
ATOM 1506 O O . THR A 1 183 ? 6.620 2.823 16.903 1.00 76.19 183 THR A O 1
ATOM 1509 N N . PRO A 1 184 ? 7.479 4.741 16.081 1.00 80.81 184 PRO A N 1
ATOM 1510 C CA . PRO A 1 184 ? 7.388 6.037 15.397 1.00 80.81 184 PRO A CA 1
ATOM 1511 C C . PRO A 1 184 ? 6.853 5.904 13.954 1.00 80.81 184 PRO A C 1
ATOM 1513 O O . PRO A 1 184 ? 6.883 4.801 13.398 1.00 80.81 184 PRO A O 1
ATOM 1516 N N . PRO A 1 185 ? 6.378 7.002 13.332 1.00 81.56 185 PRO A N 1
ATOM 1517 C CA . PRO A 1 185 ? 5.987 7.001 11.926 1.00 81.56 185 PRO A CA 1
ATOM 1518 C C . PRO A 1 185 ? 7.109 6.486 11.020 1.00 81.56 185 PRO A C 1
ATOM 1520 O O . PRO A 1 185 ? 8.294 6.696 11.301 1.00 81.56 185 PRO A O 1
ATOM 1523 N N . LEU A 1 186 ? 6.741 5.830 9.916 1.00 89.12 186 LEU A N 1
ATOM 1524 C CA . LEU A 1 186 ? 7.734 5.357 8.951 1.00 89.12 186 LEU A CA 1
ATOM 1525 C C . LEU A 1 186 ? 8.496 6.536 8.342 1.00 89.12 186 LEU A C 1
ATOM 1527 O O . LEU A 1 186 ? 7.948 7.619 8.132 1.00 89.12 186 LEU A O 1
ATOM 1531 N N . GLY A 1 187 ? 9.776 6.309 8.043 1.00 87.50 187 GLY A N 1
ATOM 1532 C CA . GLY A 1 187 ? 10.667 7.354 7.554 1.00 87.50 187 GLY A CA 1
ATOM 1533 C C . GLY A 1 187 ? 10.133 8.047 6.297 1.00 87.50 187 GLY A C 1
ATOM 1534 O O . GLY A 1 187 ? 9.616 7.404 5.382 1.00 87.50 187 GLY A O 1
ATOM 1535 N N . THR A 1 188 ? 10.323 9.364 6.219 1.00 88.00 188 THR A N 1
ATOM 1536 C CA . THR A 1 188 ? 9.822 10.208 5.121 1.00 88.00 188 THR A CA 1
ATOM 1537 C C . THR A 1 188 ? 10.207 9.677 3.739 1.00 88.00 188 THR A C 1
ATOM 1539 O O . THR A 1 188 ? 9.378 9.663 2.835 1.00 88.00 188 THR A O 1
ATOM 1542 N N . ASN A 1 189 ? 11.433 9.167 3.577 1.00 91.25 189 ASN A N 1
ATOM 1543 C CA . ASN A 1 189 ? 11.905 8.622 2.301 1.00 91.25 189 ASN A CA 1
ATOM 1544 C C . ASN A 1 189 ? 11.112 7.391 1.846 1.00 91.25 189 ASN A C 1
ATOM 1546 O O . ASN A 1 189 ? 10.799 7.285 0.666 1.00 91.25 189 ASN A O 1
ATOM 1550 N N . PHE A 1 190 ? 10.746 6.498 2.769 1.00 93.56 190 PHE A N 1
ATOM 1551 C CA . PHE A 1 190 ? 9.934 5.318 2.468 1.00 93.56 190 PHE A CA 1
ATOM 1552 C C . PHE A 1 190 ? 8.561 5.737 1.926 1.00 93.56 190 PHE A C 1
ATOM 1554 O O . PHE A 1 190 ? 8.156 5.351 0.831 1.00 93.56 190 PHE A O 1
ATOM 1561 N N . LYS A 1 191 ? 7.884 6.646 2.638 1.00 93.25 191 LYS A N 1
ATOM 1562 C CA . LYS A 1 191 ? 6.588 7.202 2.223 1.00 93.25 191 LYS A CA 1
ATOM 1563 C C . LYS A 1 191 ? 6.660 7.917 0.868 1.00 93.25 191 LYS A C 1
ATOM 1565 O O . LYS A 1 191 ? 5.780 7.729 0.023 1.00 93.25 191 LYS A O 1
ATOM 1570 N N . ILE A 1 192 ? 7.702 8.724 0.650 1.00 92.00 192 ILE A N 1
ATOM 1571 C CA . ILE A 1 192 ? 7.950 9.414 -0.624 1.00 92.00 192 ILE A CA 1
ATOM 1572 C C . ILE A 1 192 ? 8.141 8.399 -1.752 1.00 92.00 192 ILE A C 1
ATOM 1574 O O . ILE A 1 192 ? 7.580 8.596 -2.829 1.00 92.00 192 ILE A O 1
ATOM 1578 N N . ARG A 1 193 ? 8.873 7.303 -1.516 1.00 95.38 193 ARG A N 1
ATOM 1579 C CA . ARG A 1 193 ? 9.106 6.288 -2.545 1.00 95.38 193 ARG A CA 1
ATOM 1580 C C . ARG A 1 193 ? 7.841 5.529 -2.918 1.00 95.38 193 ARG A C 1
ATOM 1582 O O . ARG A 1 193 ? 7.533 5.461 -4.104 1.00 95.38 193 ARG A O 1
ATOM 1589 N N . LEU A 1 194 ? 7.040 5.092 -1.943 1.00 95.19 194 LEU A N 1
ATOM 1590 C CA . LEU A 1 194 ? 5.728 4.489 -2.223 1.00 95.19 194 LEU A CA 1
ATOM 1591 C C . LEU A 1 194 ? 4.803 5.450 -2.993 1.00 95.19 194 LEU A C 1
ATOM 1593 O O . LEU A 1 194 ? 4.119 5.055 -3.937 1.00 95.19 194 LEU A O 1
ATOM 1597 N N . SER A 1 195 ? 4.825 6.737 -2.637 1.00 91.12 195 SER A N 1
ATOM 1598 C CA . SER A 1 195 ? 4.074 7.779 -3.352 1.00 91.12 195 SER A CA 1
ATOM 1599 C C . SER A 1 195 ? 4.592 8.009 -4.777 1.00 91.12 195 SER A C 1
ATOM 1601 O O . SER A 1 195 ? 3.812 8.342 -5.672 1.00 91.12 195 SER A O 1
ATOM 1603 N N . GLY A 1 196 ? 5.893 7.818 -4.997 1.00 92.38 196 GLY A N 1
ATOM 1604 C CA . GLY A 1 196 ? 6.536 7.896 -6.304 1.00 92.38 196 GLY A CA 1
ATOM 1605 C C . GLY A 1 196 ? 6.141 6.791 -7.249 1.00 92.38 196 GLY A C 1
ATOM 1606 O O . GLY A 1 196 ? 5.786 7.077 -8.388 1.00 92.38 196 GLY A O 1
ATOM 1607 N N . LEU A 1 197 ? 6.083 5.558 -6.748 1.00 95.00 197 LEU A N 1
ATOM 1608 C CA . LEU A 1 197 ? 5.587 4.415 -7.510 1.00 95.00 197 LEU A CA 1
ATOM 1609 C C . LEU A 1 197 ? 4.180 4.683 -8.072 1.00 95.00 197 LEU A C 1
ATOM 1611 O O . LEU A 1 197 ? 3.918 4.410 -9.242 1.00 95.00 197 LEU A O 1
ATOM 1615 N N . ARG A 1 198 ? 3.299 5.324 -7.286 1.00 91.56 198 ARG A N 1
ATOM 1616 C CA . ARG A 1 198 ? 1.970 5.753 -7.757 1.00 91.56 198 ARG A CA 1
ATOM 1617 C C . ARG A 1 198 ? 2.058 6.745 -8.913 1.00 91.56 198 ARG A C 1
ATOM 1619 O O . ARG A 1 198 ? 1.299 6.638 -9.871 1.00 91.56 198 ARG A O 1
ATOM 1626 N N . ARG A 1 199 ? 2.942 7.743 -8.803 1.00 90.25 199 ARG A N 1
ATOM 1627 C CA . ARG A 1 199 ? 3.130 8.767 -9.841 1.00 90.25 199 ARG A CA 1
ATOM 1628 C C . ARG A 1 199 ? 3.653 8.156 -11.133 1.00 90.25 199 ARG A C 1
ATOM 1630 O O . ARG A 1 199 ? 3.076 8.441 -12.174 1.00 90.25 199 ARG A O 1
ATOM 1637 N N . VAL A 1 200 ? 4.645 7.265 -11.045 1.00 90.81 200 VAL A N 1
ATOM 1638 C CA . VAL A 1 200 ? 5.127 6.482 -12.191 1.00 90.81 200 VAL A CA 1
ATOM 1639 C C . VAL A 1 200 ? 3.964 5.713 -12.810 1.00 90.81 200 VAL A C 1
ATOM 1641 O O . VAL A 1 200 ? 3.648 5.927 -13.973 1.00 90.81 200 VAL A O 1
ATOM 1644 N N . ARG A 1 201 ? 3.229 4.919 -12.021 1.00 88.50 201 ARG A N 1
ATOM 1645 C CA . ARG A 1 201 ? 2.063 4.166 -12.513 1.00 88.50 201 ARG A CA 1
ATOM 1646 C C . ARG A 1 201 ? 1.002 5.049 -13.175 1.00 88.50 201 ARG A C 1
ATOM 1648 O O . ARG A 1 201 ? 0.370 4.599 -14.119 1.00 88.50 201 ARG A O 1
ATOM 1655 N N . ASN A 1 202 ? 0.772 6.264 -12.683 1.00 85.75 202 ASN A N 1
ATOM 1656 C CA . ASN A 1 202 ? -0.206 7.186 -13.265 1.00 85.75 202 ASN A CA 1
ATOM 1657 C C . ASN A 1 202 ? 0.285 7.856 -14.557 1.00 85.75 202 ASN A C 1
ATOM 1659 O O . ASN A 1 202 ? -0.550 8.274 -15.354 1.00 85.75 202 ASN A O 1
ATOM 1663 N N . ALA A 1 203 ? 1.601 7.972 -14.758 1.00 84.94 203 ALA A N 1
ATOM 1664 C CA . ALA A 1 203 ? 2.187 8.478 -15.999 1.00 84.94 203 ALA A CA 1
ATOM 1665 C C . ALA A 1 203 ? 2.053 7.468 -17.156 1.00 84.94 203 ALA A C 1
ATOM 1667 O O . ALA A 1 203 ? 1.873 7.868 -18.306 1.00 84.94 203 ALA A O 1
ATOM 1668 N N . PHE A 1 204 ? 2.054 6.166 -16.848 1.00 78.94 204 PHE A N 1
ATOM 1669 C CA . PHE A 1 204 ? 1.687 5.113 -17.797 1.00 78.94 204 PHE A CA 1
ATOM 1670 C C . PHE A 1 204 ? 0.163 5.125 -18.019 1.00 78.94 204 PHE A C 1
ATOM 1672 O O . PHE A 1 204 ? -0.627 4.600 -17.231 1.00 78.94 204 PHE A O 1
ATOM 1679 N N . SER A 1 205 ? -0.244 5.780 -19.104 1.00 56.72 205 SER A N 1
ATOM 1680 C CA . SER A 1 205 ? -1.619 6.081 -19.514 1.00 56.72 205 SER A CA 1
ATOM 1681 C C . SER A 1 205 ? -2.384 4.834 -19.975 1.00 56.72 205 SER A C 1
ATOM 1683 O O . SER A 1 205 ? -3.607 4.757 -19.837 1.00 56.72 205 SER A O 1
ATOM 1685 N N . HIS A 1 206 ? -1.673 3.828 -20.493 1.00 55.06 206 HIS A N 1
ATOM 1686 C CA . HIS A 1 206 ? -2.248 2.593 -21.012 1.00 55.06 206 HIS A CA 1
ATOM 1687 C C . HIS A 1 206 ? -1.513 1.367 -20.459 1.00 55.06 206 HIS A C 1
ATOM 1689 O O . HIS A 1 206 ? -0.383 1.079 -20.836 1.00 55.06 206 HIS A O 1
ATOM 1695 N N . ARG A 1 207 ? -2.207 0.574 -19.627 1.00 48.22 207 ARG A N 1
ATOM 1696 C CA . ARG A 1 207 ? -1.715 -0.659 -18.962 1.00 48.22 207 ARG A CA 1
ATOM 1697 C C . ARG A 1 207 ? -1.138 -1.751 -19.893 1.00 48.22 207 ARG A C 1
ATOM 1699 O O . ARG A 1 207 ? -0.743 -2.799 -19.396 1.00 48.22 207 ARG A O 1
ATOM 1706 N N . PHE A 1 208 ? -1.153 -1.556 -21.212 1.00 46.91 208 PHE A N 1
ATOM 1707 C CA . PHE A 1 208 ? -0.923 -2.598 -22.218 1.00 46.91 208 PHE A CA 1
ATOM 1708 C C . PHE A 1 208 ? 0.262 -2.356 -23.154 1.00 46.91 208 PHE A C 1
ATOM 1710 O O . PHE A 1 208 ? 0.617 -3.278 -23.885 1.00 46.91 208 PHE A O 1
ATOM 1717 N N . PHE A 1 209 ? 0.875 -1.172 -23.150 1.00 52.09 209 PHE A N 1
ATOM 1718 C CA . PHE A 1 209 ? 2.017 -0.904 -24.021 1.00 52.09 209 PHE A CA 1
ATOM 1719 C C . PHE A 1 209 ? 3.320 -0.937 -23.226 1.00 52.09 209 PHE A C 1
ATOM 1721 O O . PHE A 1 209 ? 3.420 -0.341 -22.158 1.00 52.09 209 PHE A O 1
ATOM 1728 N N . GLU A 1 210 ? 4.315 -1.651 -23.757 1.00 52.81 210 GLU A N 1
ATOM 1729 C CA . GLU A 1 210 ? 5.678 -1.667 -23.206 1.00 52.81 210 GLU A CA 1
ATOM 1730 C C . GLU A 1 210 ? 6.405 -0.333 -23.440 1.00 52.81 210 GLU A C 1
ATOM 1732 O O . GLU A 1 210 ? 7.385 -0.056 -22.765 1.00 52.81 210 GLU A O 1
ATOM 1737 N N . ILE A 1 211 ? 5.880 0.500 -24.346 1.00 58.28 211 ILE A N 1
ATOM 1738 C CA . ILE A 1 211 ? 6.333 1.860 -24.642 1.00 58.28 211 ILE A CA 1
ATOM 1739 C C . ILE A 1 211 ? 5.079 2.741 -24.691 1.00 58.28 211 ILE A C 1
ATOM 1741 O O . ILE A 1 211 ? 4.250 2.594 -25.592 1.00 58.28 211 ILE A O 1
ATOM 1745 N N . ASP A 1 212 ? 4.898 3.615 -23.700 1.00 63.62 212 ASP A N 1
ATOM 1746 C CA . ASP A 1 212 ? 3.739 4.508 -23.611 1.00 63.62 212 ASP A CA 1
ATOM 1747 C C . ASP A 1 212 ? 4.146 5.939 -24.006 1.00 63.62 212 ASP A C 1
ATOM 1749 O O . ASP A 1 212 ? 4.935 6.554 -23.294 1.00 63.62 212 ASP A O 1
ATOM 1753 N N . PRO A 1 213 ? 3.578 6.533 -25.072 1.00 62.31 213 PRO A N 1
ATOM 1754 C CA . PRO A 1 213 ? 3.848 7.927 -25.444 1.00 62.31 213 PRO A CA 1
ATOM 1755 C C . PRO A 1 213 ? 3.504 8.954 -24.347 1.00 62.31 213 PRO A C 1
ATOM 1757 O O . PRO A 1 213 ? 3.884 10.123 -24.433 1.00 62.31 213 PRO A O 1
ATOM 1760 N N . GLY A 1 214 ? 2.703 8.568 -23.350 1.00 67.56 214 GLY A N 1
ATOM 1761 C CA . GLY A 1 214 ? 2.436 9.354 -22.150 1.00 67.56 214 GLY A CA 1
ATOM 1762 C C . GLY A 1 214 ? 3.619 9.422 -21.182 1.00 67.56 214 GLY A C 1
ATOM 1763 O O . GLY A 1 214 ? 3.745 10.427 -20.484 1.00 67.56 214 GLY A O 1
ATOM 1764 N N . TRP A 1 215 ? 4.497 8.416 -21.183 1.00 77.44 215 TRP A N 1
ATOM 1765 C CA . TRP A 1 215 ? 5.674 8.342 -20.317 1.00 77.44 215 TRP A CA 1
ATOM 1766 C C . TRP A 1 215 ? 6.704 9.421 -20.658 1.00 77.44 215 TRP A C 1
ATOM 1768 O O . TRP A 1 215 ? 7.051 10.217 -19.787 1.00 77.44 215 TRP A O 1
ATOM 1778 N N . ASP A 1 216 ? 7.103 9.530 -21.927 1.00 77.62 216 ASP A N 1
ATOM 1779 C CA . ASP A 1 216 ? 8.098 10.520 -22.366 1.00 77.62 216 ASP A CA 1
ATOM 1780 C C . ASP A 1 216 ? 7.638 11.951 -22.059 1.00 77.62 216 ASP A C 1
ATOM 1782 O O . ASP A 1 216 ? 8.364 12.749 -21.465 1.00 77.62 216 ASP A O 1
ATOM 1786 N N . ARG A 1 217 ? 6.364 12.256 -22.346 1.00 74.81 217 ARG A N 1
ATOM 1787 C CA . ARG A 1 217 ? 5.765 13.560 -22.019 1.00 74.81 217 ARG A CA 1
ATOM 1788 C C . ARG A 1 217 ? 5.740 13.836 -20.517 1.00 74.81 217 ARG A C 1
ATOM 1790 O O . ARG A 1 217 ? 5.910 14.984 -20.101 1.00 74.81 217 ARG A O 1
ATOM 1797 N N . ALA A 1 218 ? 5.487 12.819 -19.696 1.00 76.81 218 ALA A N 1
ATOM 1798 C CA . ALA A 1 218 ? 5.502 12.965 -18.246 1.00 76.81 218 ALA A CA 1
ATOM 1799 C C . ALA A 1 218 ? 6.926 13.211 -17.726 1.00 76.81 218 ALA A C 1
ATOM 1801 O O . ALA A 1 218 ? 7.113 14.081 -16.880 1.00 76.81 218 ALA A O 1
ATOM 1802 N N . MET A 1 219 ? 7.927 12.516 -18.268 1.00 79.88 219 MET A N 1
ATOM 1803 C CA . MET A 1 219 ? 9.338 12.704 -17.913 1.00 79.88 219 MET A CA 1
ATOM 1804 C C . MET A 1 219 ? 9.866 14.094 -18.295 1.00 79.88 219 MET A C 1
ATOM 1806 O O . MET A 1 219 ? 10.603 14.701 -17.520 1.00 79.88 219 MET A O 1
ATOM 1810 N N . GLU A 1 220 ? 9.445 14.643 -19.437 1.00 79.69 220 GLU A N 1
ATOM 1811 C CA . GLU A 1 220 ? 9.820 16.000 -19.862 1.00 79.69 220 GLU A CA 1
ATOM 1812 C C . GLU A 1 220 ? 9.184 17.106 -19.003 1.00 79.69 220 GLU A C 1
ATOM 1814 O O . GLU A 1 220 ? 9.771 18.175 -18.823 1.00 79.69 220 GLU A O 1
ATOM 1819 N N . SER A 1 221 ? 7.977 16.873 -18.477 1.00 81.00 221 SER A N 1
ATOM 1820 C CA . SER A 1 221 ? 7.178 17.902 -17.797 1.00 81.00 221 SER A CA 1
ATOM 1821 C C . SER A 1 221 ? 7.168 17.801 -16.267 1.00 81.00 221 SER A C 1
ATOM 1823 O O . SER A 1 221 ? 6.933 18.810 -15.596 1.00 81.00 221 SER A O 1
ATOM 1825 N N . ASP A 1 222 ? 7.461 16.632 -15.689 1.00 85.75 222 ASP A N 1
ATOM 1826 C CA . ASP A 1 222 ? 7.466 16.397 -14.243 1.00 85.75 222 ASP A CA 1
ATOM 1827 C C . ASP A 1 222 ? 8.891 16.172 -13.711 1.00 85.75 222 ASP A C 1
ATOM 1829 O O . ASP A 1 222 ? 9.388 15.052 -13.579 1.00 85.75 222 ASP A O 1
ATOM 1833 N N . LYS A 1 223 ? 9.536 17.270 -13.297 1.00 87.88 223 LYS A N 1
ATOM 1834 C CA . LYS A 1 223 ? 10.867 17.250 -12.660 1.00 87.88 223 LYS A CA 1
ATOM 1835 C C . LYS A 1 223 ? 10.928 16.357 -11.415 1.00 87.88 223 LYS A C 1
ATOM 1837 O O . LYS A 1 223 ? 12.000 15.882 -11.041 1.00 87.88 223 LYS A O 1
ATOM 1842 N N . TRP A 1 224 ? 9.810 16.165 -10.716 1.00 89.81 224 TRP A N 1
ATOM 1843 C CA . TRP A 1 224 ? 9.784 15.275 -9.561 1.00 89.81 224 TRP A CA 1
ATOM 1844 C C . TRP A 1 224 ? 9.902 13.817 -10.005 1.00 89.81 224 TRP A C 1
ATOM 1846 O O . TRP A 1 224 ? 10.646 13.061 -9.384 1.00 89.81 224 TRP A O 1
ATOM 1856 N N . LEU A 1 225 ? 9.194 13.442 -11.074 1.00 88.56 225 LEU A N 1
ATOM 1857 C CA . LEU A 1 225 ? 9.234 12.101 -11.653 1.00 88.56 225 LEU A CA 1
ATOM 1858 C C . LEU A 1 225 ? 10.630 11.778 -12.195 1.00 88.56 225 LEU A C 1
ATOM 1860 O O . LEU A 1 225 ? 11.181 10.733 -11.859 1.00 88.56 225 LEU A O 1
ATOM 1864 N N . ASP A 1 226 ? 11.236 12.717 -12.921 1.00 87.44 226 ASP A N 1
ATOM 1865 C CA . ASP A 1 226 ? 12.616 12.601 -13.404 1.00 87.44 226 ASP A CA 1
ATOM 1866 C C . ASP A 1 226 ? 13.606 12.375 -12.245 1.00 87.44 226 ASP A C 1
ATOM 1868 O O . ASP A 1 226 ? 14.376 11.414 -12.249 1.00 87.44 226 ASP A O 1
ATOM 1872 N N . ASN A 1 227 ? 13.521 13.180 -11.180 1.00 91.00 227 ASN A N 1
ATOM 1873 C CA . ASN A 1 227 ? 14.338 12.969 -9.981 1.00 91.00 227 ASN A CA 1
ATOM 1874 C C . ASN A 1 227 ? 14.068 11.608 -9.324 1.00 91.00 227 ASN A C 1
ATOM 1876 O O . ASN A 1 227 ? 14.998 10.946 -8.865 1.00 91.00 227 ASN A O 1
ATOM 1880 N N . PHE A 1 228 ? 12.808 11.175 -9.256 1.00 93.88 228 PHE A N 1
ATOM 1881 C CA . PHE A 1 228 ? 12.466 9.874 -8.692 1.00 93.88 228 PHE A CA 1
ATOM 1882 C C . PHE A 1 228 ? 13.150 8.741 -9.464 1.00 93.88 228 PHE A C 1
ATOM 1884 O O . PHE A 1 228 ? 13.758 7.877 -8.834 1.00 93.88 228 PHE A O 1
ATOM 1891 N N . ILE A 1 229 ? 13.117 8.772 -10.797 1.00 92.12 229 ILE A N 1
ATOM 1892 C CA . ILE A 1 229 ? 13.773 7.765 -11.637 1.00 92.12 229 ILE A CA 1
ATOM 1893 C C . ILE A 1 229 ? 15.299 7.818 -11.492 1.00 92.12 229 ILE A C 1
ATOM 1895 O O . ILE A 1 229 ? 15.920 6.774 -11.319 1.00 92.12 229 ILE A O 1
ATOM 1899 N N . ARG A 1 230 ? 15.908 9.011 -11.455 1.00 90.50 230 ARG A N 1
ATOM 1900 C CA . ARG A 1 230 ? 17.372 9.165 -11.322 1.00 90.50 230 ARG A CA 1
ATOM 1901 C C . ARG A 1 230 ? 17.942 8.681 -9.988 1.00 90.50 230 ARG A C 1
ATOM 1903 O O . ARG A 1 230 ? 19.078 8.219 -9.947 1.00 90.50 230 ARG A O 1
ATOM 1910 N N . TYR A 1 231 ? 17.203 8.848 -8.891 1.00 91.75 231 TYR A N 1
ATOM 1911 C CA . TYR A 1 231 ? 17.723 8.616 -7.535 1.00 91.75 231 TYR A CA 1
ATOM 1912 C C . TYR A 1 231 ? 17.237 7.316 -6.884 1.00 91.75 231 TYR A C 1
ATOM 1914 O O . TYR A 1 231 ? 17.552 7.067 -5.719 1.00 91.75 231 TYR A O 1
ATOM 1922 N N . ASN A 1 232 ? 16.479 6.484 -7.600 1.00 93.94 232 ASN A N 1
ATOM 1923 C CA . ASN A 1 232 ? 16.008 5.193 -7.102 1.00 93.94 232 ASN A CA 1
ATOM 1924 C C . ASN A 1 232 ? 16.454 4.054 -8.017 1.00 93.94 232 ASN A C 1
ATOM 1926 O O . ASN A 1 232 ? 16.785 4.251 -9.178 1.00 93.94 232 ASN A O 1
ATOM 1930 N N . THR A 1 233 ? 16.469 2.842 -7.466 1.00 92.31 233 THR A N 1
ATOM 1931 C CA . THR A 1 233 ? 16.871 1.624 -8.177 1.00 92.31 233 THR A CA 1
ATOM 1932 C C . THR A 1 233 ? 15.916 0.486 -7.854 1.00 92.31 233 THR A C 1
ATOM 1934 O O . THR A 1 233 ? 15.260 0.509 -6.806 1.00 92.31 233 THR A O 1
ATOM 1937 N N . SER A 1 234 ? 15.887 -0.549 -8.699 1.00 90.81 234 SER A N 1
ATOM 1938 C CA . SER A 1 234 ? 15.088 -1.761 -8.467 1.00 90.81 234 SER A CA 1
ATOM 1939 C C . SER A 1 234 ? 15.348 -2.365 -7.084 1.00 90.81 234 SER A C 1
ATOM 1941 O O . SER A 1 234 ? 14.408 -2.715 -6.376 1.00 90.81 234 SER A O 1
ATOM 1943 N N . ILE A 1 235 ? 16.611 -2.374 -6.641 1.00 89.94 235 ILE A N 1
ATOM 1944 C CA . ILE A 1 235 ? 17.029 -2.864 -5.317 1.00 89.94 235 ILE A CA 1
ATOM 1945 C C . ILE A 1 235 ? 16.406 -2.028 -4.191 1.00 89.94 235 ILE A C 1
ATOM 1947 O O . ILE A 1 235 ? 15.907 -2.568 -3.205 1.00 89.94 235 ILE A O 1
ATOM 1951 N N . THR A 1 236 ? 16.433 -0.699 -4.318 1.00 92.44 236 THR A N 1
ATOM 1952 C CA . THR A 1 236 ? 15.889 0.208 -3.293 1.00 92.44 236 THR A CA 1
ATOM 1953 C C . THR A 1 236 ? 14.381 0.030 -3.159 1.00 92.44 236 THR A C 1
ATOM 1955 O O . THR A 1 236 ? 13.866 -0.092 -2.051 1.00 92.44 236 THR A O 1
ATOM 1958 N N . ILE A 1 237 ? 13.682 -0.044 -4.293 1.00 95.31 237 ILE A N 1
ATOM 1959 C CA . ILE A 1 237 ? 12.235 -0.251 -4.328 1.00 95.31 237 ILE A CA 1
ATOM 1960 C C . ILE A 1 237 ? 11.860 -1.637 -3.792 1.00 95.31 237 ILE A C 1
ATOM 1962 O O . ILE A 1 237 ? 10.926 -1.748 -3.003 1.00 95.31 237 ILE A O 1
ATOM 1966 N N . ARG A 1 238 ? 12.609 -2.690 -4.141 1.00 92.94 238 ARG A N 1
ATOM 1967 C CA . ARG A 1 238 ? 12.367 -4.040 -3.614 1.00 92.94 238 ARG A CA 1
ATOM 1968 C C . ARG A 1 238 ? 12.537 -4.102 -2.096 1.00 92.94 238 ARG A C 1
ATOM 1970 O O . ARG A 1 238 ? 11.709 -4.708 -1.422 1.00 92.94 238 ARG A O 1
ATOM 1977 N N . LYS A 1 239 ? 13.562 -3.443 -1.542 1.00 92.69 239 LYS A N 1
ATOM 1978 C CA . LYS A 1 239 ? 13.754 -3.345 -0.083 1.00 92.69 239 LYS A CA 1
ATOM 1979 C C . LYS A 1 239 ? 12.558 -2.688 0.605 1.00 92.69 239 LYS A C 1
ATOM 1981 O O . LYS A 1 239 ? 12.095 -3.202 1.620 1.00 92.69 239 LYS A O 1
ATOM 1986 N N . ASP A 1 240 ? 12.034 -1.604 0.036 1.00 95.12 240 ASP A N 1
ATOM 1987 C CA . ASP A 1 240 ? 10.840 -0.941 0.565 1.00 95.12 240 ASP A CA 1
ATOM 1988 C C . ASP A 1 240 ? 9.593 -1.838 0.479 1.00 95.12 240 ASP A C 1
ATOM 1990 O O . ASP A 1 240 ? 8.822 -1.920 1.434 1.00 95.12 240 ASP A O 1
ATOM 1994 N N . LEU A 1 241 ? 9.397 -2.554 -0.632 1.00 95.88 241 LEU A N 1
ATOM 1995 C CA . LEU A 1 241 ? 8.277 -3.489 -0.775 1.00 95.88 241 LEU A CA 1
ATOM 1996 C C . LEU A 1 241 ? 8.357 -4.642 0.219 1.00 95.88 241 LEU A C 1
ATOM 1998 O O . LEU A 1 241 ? 7.351 -4.990 0.837 1.00 95.88 241 LEU A O 1
ATOM 2002 N N . LYS A 1 242 ? 9.551 -5.204 0.421 1.00 94.75 242 LYS A N 1
ATOM 2003 C CA . LYS A 1 242 ? 9.750 -6.223 1.444 1.00 94.75 242 LYS A CA 1
ATOM 2004 C C . LYS A 1 242 ? 9.426 -5.679 2.829 1.00 94.75 242 LYS A C 1
ATOM 2006 O O . LYS A 1 242 ? 8.692 -6.320 3.571 1.00 94.75 242 LYS A O 1
ATOM 2011 N N . GLN A 1 243 ? 9.939 -4.497 3.167 1.00 94.56 243 GLN A N 1
ATOM 2012 C CA . GLN A 1 243 ? 9.644 -3.865 4.448 1.00 94.56 243 GLN A CA 1
ATOM 2013 C C . GLN A 1 243 ? 8.134 -3.639 4.623 1.00 94.56 243 GLN A C 1
ATOM 2015 O O . GLN A 1 243 ? 7.608 -3.882 5.706 1.00 94.56 243 GLN A O 1
ATOM 2020 N N . LEU A 1 244 ? 7.422 -3.213 3.573 1.00 96.06 244 LEU A N 1
ATOM 2021 C CA . LEU A 1 244 ? 5.965 -3.077 3.597 1.00 96.06 244 LEU A CA 1
ATOM 2022 C C . LEU A 1 244 ? 5.279 -4.417 3.896 1.00 96.06 244 LEU A C 1
ATOM 2024 O O . LEU A 1 244 ? 4.439 -4.480 4.793 1.00 96.06 244 LEU A O 1
ATOM 2028 N N . ALA A 1 245 ? 5.645 -5.475 3.168 1.00 95.88 245 ALA A N 1
ATOM 2029 C CA . ALA A 1 245 ? 5.083 -6.810 3.349 1.00 95.88 245 ALA A CA 1
ATOM 2030 C C . ALA A 1 245 ? 5.356 -7.356 4.758 1.00 95.88 245 ALA A C 1
ATOM 2032 O O . ALA A 1 245 ? 4.428 -7.819 5.414 1.00 95.88 245 ALA A O 1
ATOM 2033 N N . ASP A 1 246 ? 6.587 -7.224 5.259 1.00 93.44 246 ASP A N 1
ATOM 2034 C CA . ASP A 1 246 ? 6.973 -7.672 6.600 1.00 93.44 246 ASP A CA 1
ATOM 2035 C C . ASP A 1 246 ? 6.194 -6.924 7.695 1.00 93.44 246 ASP A C 1
ATOM 2037 O O . ASP A 1 246 ? 5.718 -7.543 8.643 1.00 93.44 246 ASP A O 1
ATOM 2041 N N . LEU A 1 247 ? 6.010 -5.604 7.561 1.00 93.62 247 LEU A N 1
ATOM 2042 C CA . LEU A 1 247 ? 5.234 -4.797 8.514 1.00 93.62 247 LEU A CA 1
ATOM 2043 C C . LEU A 1 247 ? 3.744 -5.156 8.512 1.00 93.62 247 LEU A C 1
ATOM 2045 O O . LEU A 1 247 ? 3.093 -5.126 9.556 1.00 93.62 247 LEU A O 1
ATOM 2049 N N . ILE A 1 248 ? 3.186 -5.474 7.343 1.00 94.44 248 ILE A N 1
ATOM 2050 C CA . ILE A 1 248 ? 1.801 -5.940 7.224 1.00 94.44 248 ILE A CA 1
ATOM 2051 C C . ILE A 1 248 ? 1.665 -7.333 7.835 1.00 94.44 248 ILE A C 1
ATOM 2053 O O . ILE A 1 248 ? 0.751 -7.558 8.626 1.00 94.44 248 ILE A O 1
ATOM 2057 N N . ALA A 1 249 ? 2.575 -8.250 7.502 1.00 92.38 249 ALA A N 1
ATOM 2058 C CA . ALA A 1 249 ? 2.605 -9.593 8.063 1.00 92.38 249 ALA A CA 1
ATOM 2059 C C . ALA A 1 249 ? 2.687 -9.531 9.587 1.00 92.38 249 ALA A C 1
ATOM 2061 O O . ALA A 1 249 ? 1.889 -10.165 10.270 1.00 92.38 249 ALA A O 1
ATOM 2062 N N . GLN A 1 250 ? 3.602 -8.711 10.111 1.00 88.75 250 GLN A N 1
ATOM 2063 C CA . GLN A 1 250 ? 3.746 -8.487 11.538 1.00 88.75 250 GLN A CA 1
ATOM 2064 C C . GLN A 1 250 ? 2.425 -8.028 12.144 1.00 88.75 250 GLN A C 1
ATOM 2066 O O . GLN A 1 250 ? 1.965 -8.686 13.061 1.00 88.75 250 GLN A O 1
ATOM 2071 N N . ASP A 1 251 ? 1.782 -6.987 11.612 1.00 87.12 251 ASP A N 1
ATOM 2072 C CA . ASP A 1 251 ? 0.518 -6.483 12.160 1.00 87.12 251 ASP A CA 1
ATOM 2073 C C . ASP A 1 251 ? -0.618 -7.502 12.138 1.00 87.12 251 ASP A C 1
ATOM 2075 O O . ASP A 1 251 ? -1.425 -7.540 13.064 1.00 87.12 251 ASP A O 1
ATOM 2079 N N . LEU A 1 252 ? -0.729 -8.279 11.062 1.00 86.88 252 LEU A N 1
ATOM 2080 C CA . LEU A 1 252 ? -1.812 -9.245 10.905 1.00 86.88 252 LEU A CA 1
ATOM 2081 C C . LEU A 1 252 ? -1.583 -10.499 11.754 1.00 86.88 252 LEU A C 1
ATOM 2083 O O . LEU A 1 252 ? -2.547 -11.072 12.253 1.00 86.88 252 LEU A O 1
ATOM 2087 N N . LEU A 1 253 ? -0.326 -10.899 11.959 1.00 79.69 253 LEU A N 1
ATOM 2088 C CA . LEU A 1 253 ? 0.048 -12.029 12.813 1.00 79.69 253 LEU A CA 1
ATOM 2089 C C . LEU A 1 253 ? 0.129 -11.637 14.296 1.00 79.69 253 LEU A C 1
ATOM 2091 O O . LEU A 1 253 ? -0.126 -12.465 15.167 1.00 79.69 253 LEU A O 1
ATOM 2095 N N . SER A 1 254 ? 0.473 -10.380 14.596 1.00 66.44 254 SER A N 1
ATOM 2096 C CA . SER A 1 254 ? 0.509 -9.821 15.950 1.00 66.44 254 SER A CA 1
ATOM 2097 C C . SER A 1 254 ? -0.837 -9.285 16.411 1.00 66.44 254 SER A C 1
ATOM 2099 O O . SER A 1 254 ? -0.954 -8.936 17.586 1.00 66.44 254 SER A O 1
ATOM 2101 N N . ALA A 1 255 ? -1.837 -9.193 15.523 1.00 59.62 255 ALA A N 1
ATOM 2102 C CA . ALA A 1 255 ? -3.222 -8.945 15.893 1.00 59.62 255 ALA A CA 1
ATOM 2103 C C . ALA A 1 255 ? -3.648 -10.069 16.839 1.00 59.62 255 ALA A C 1
ATOM 2105 O O . ALA A 1 255 ? -4.053 -11.150 16.411 1.00 59.62 255 ALA A O 1
ATOM 2106 N N . GLY A 1 256 ? -3.450 -9.829 18.140 1.00 57.03 256 GLY A N 1
ATOM 2107 C CA . GLY A 1 256 ? -3.632 -10.831 19.173 1.00 57.03 256 GLY A CA 1
ATOM 2108 C C . GLY A 1 256 ? -4.989 -11.475 18.984 1.00 57.03 256 GLY A C 1
ATOM 2109 O O . GLY A 1 256 ? -5.991 -10.760 18.838 1.00 57.03 256 GLY A O 1
ATOM 2110 N N . THR A 1 257 ? -4.998 -12.810 18.941 1.00 58.34 257 THR A N 1
ATOM 2111 C CA . THR A 1 257 ? -6.226 -13.598 18.871 1.00 58.34 257 THR A CA 1
ATOM 2112 C C . THR A 1 257 ? -7.232 -12.968 19.823 1.00 58.34 257 THR A C 1
ATOM 2114 O O . THR A 1 257 ? -6.889 -12.790 21.002 1.00 58.34 257 THR A O 1
ATOM 2117 N N . PRO A 1 258 ? -8.416 -12.566 19.320 1.00 73.12 258 PRO A N 1
ATOM 2118 C CA . PRO A 1 258 ? -9.469 -12.032 20.157 1.00 73.12 258 PRO A CA 1
ATOM 2119 C C . PRO A 1 258 ? -9.621 -12.913 21.386 1.00 73.12 258 PRO A C 1
ATOM 2121 O O . PRO A 1 258 ? -9.887 -14.109 21.266 1.00 73.12 258 PRO A O 1
ATOM 2124 N N . HIS A 1 259 ? -9.381 -12.337 22.553 1.00 74.25 259 HIS A N 1
ATOM 2125 C CA . HIS A 1 259 ? -9.502 -13.052 23.810 1.00 74.25 259 HIS A CA 1
ATOM 2126 C C . HIS A 1 259 ? -10.457 -12.295 24.710 1.00 74.25 259 HIS A C 1
ATOM 2128 O O . HIS A 1 259 ? -10.545 -11.066 24.693 1.00 74.25 259 HIS A O 1
ATOM 2134 N N . ASP A 1 260 ? -11.219 -13.075 25.459 1.00 88.12 260 ASP A N 1
ATOM 2135 C CA . ASP A 1 260 ? -12.214 -12.561 26.373 1.00 88.12 260 ASP A CA 1
ATOM 2136 C C . ASP A 1 260 ? -11.555 -12.289 27.723 1.00 88.12 260 ASP A C 1
ATOM 2138 O O . ASP A 1 260 ? -10.946 -13.178 28.320 1.00 88.12 260 ASP A O 1
ATOM 2142 N N . VAL A 1 261 ? -11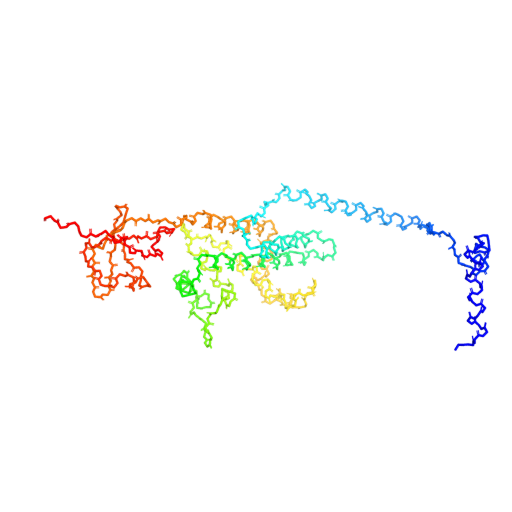.703 -11.063 28.212 1.00 87.94 261 VAL A N 1
ATOM 2143 C CA . VAL A 1 261 ? -11.218 -10.630 29.521 1.00 87.94 261 VAL A CA 1
ATOM 2144 C C . VAL A 1 261 ? -12.389 -10.139 30.371 1.00 87.94 261 VAL A C 1
ATOM 2146 O O . VAL A 1 261 ? -13.321 -9.507 29.859 1.00 87.94 261 VAL A O 1
ATOM 2149 N N . PRO A 1 262 ? -12.394 -10.419 31.681 1.00 91.06 262 PRO A N 1
ATOM 2150 C CA . PRO A 1 262 ? -13.387 -9.853 32.579 1.00 91.06 262 PRO A CA 1
ATOM 2151 C C . PRO A 1 262 ? -13.159 -8.342 32.738 1.00 91.06 262 PRO A C 1
ATOM 2153 O O . PRO A 1 262 ? -12.060 -7.886 33.057 1.00 91.06 262 PRO A O 1
ATOM 2156 N N . GLY A 1 263 ? -14.222 -7.566 32.545 1.00 91.81 263 GLY A N 1
ATOM 2157 C CA . GLY A 1 263 ? -14.246 -6.118 32.713 1.00 91.81 263 GLY A CA 1
ATOM 2158 C C . GLY A 1 263 ? -15.291 -5.667 33.733 1.00 91.81 263 GLY A C 1
ATOM 2159 O O . GLY A 1 263 ? -16.251 -6.379 34.040 1.00 91.81 263 GLY A O 1
ATOM 2160 N N . VAL A 1 264 ? -15.104 -4.459 34.262 1.00 93.19 264 VAL A N 1
ATOM 2161 C CA . VAL A 1 264 ? -16.043 -3.795 35.178 1.00 93.19 264 VAL A CA 1
ATOM 2162 C C . VAL A 1 264 ? -16.310 -2.377 34.694 1.00 93.19 264 VAL A C 1
ATOM 2164 O O . VAL A 1 264 ? -15.369 -1.654 34.356 1.00 93.19 264 VAL A O 1
ATOM 2167 N N . ILE A 1 265 ? -17.572 -1.945 34.707 1.00 93.12 265 ILE A N 1
ATOM 2168 C CA . ILE A 1 265 ? -17.911 -0.540 34.450 1.00 93.12 265 ILE A CA 1
ATOM 2169 C C . ILE A 1 265 ? -17.414 0.303 35.620 1.00 93.12 265 ILE A C 1
ATOM 2171 O O . ILE A 1 265 ? -17.921 0.225 36.737 1.00 93.12 265 ILE A O 1
ATOM 2175 N N . SER A 1 266 ? -16.401 1.118 35.357 1.00 92.69 266 SER A N 1
ATOM 2176 C CA . SER A 1 266 ? -15.766 1.972 36.358 1.00 92.69 266 SER A CA 1
ATOM 2177 C C . SER A 1 266 ? -16.485 3.307 36.548 1.00 92.69 266 SER A C 1
ATOM 2179 O O . SER A 1 266 ? -16.479 3.842 37.653 1.00 92.69 266 SER A O 1
ATOM 2181 N N . SER A 1 267 ? -17.110 3.835 35.494 1.00 92.44 267 SER A N 1
ATOM 2182 C CA . SER A 1 267 ? -17.917 5.054 35.537 1.00 92.44 267 SER A CA 1
ATOM 2183 C C . SER A 1 267 ? -18.876 5.090 34.353 1.00 92.44 267 SER A C 1
ATOM 2185 O O . SER A 1 267 ? -18.509 4.691 33.246 1.00 92.44 267 SER A O 1
ATOM 2187 N N . MET A 1 268 ? -20.085 5.597 34.583 1.00 88.88 268 MET A N 1
ATOM 2188 C CA . MET A 1 268 ? -21.093 5.797 33.550 1.00 88.88 268 MET A CA 1
ATOM 2189 C C . MET A 1 268 ? -21.636 7.224 33.641 1.00 88.88 268 MET A C 1
ATOM 2191 O O . MET A 1 268 ? -22.282 7.597 34.621 1.00 88.88 268 MET A O 1
ATOM 2195 N N . LEU A 1 269 ? -21.333 8.027 32.626 1.00 85.94 269 LEU A N 1
ATOM 2196 C CA . LEU A 1 269 ? -21.782 9.406 32.463 1.00 85.94 269 LEU A CA 1
ATOM 2197 C C . LEU A 1 269 ? -22.777 9.484 31.300 1.00 85.94 269 LEU A C 1
ATOM 2199 O O . LEU A 1 269 ? -22.888 8.566 30.492 1.00 85.94 269 LEU A O 1
ATOM 2203 N N . VAL A 1 270 ? -23.489 10.609 31.190 1.00 80.12 270 VAL A N 1
ATOM 2204 C CA . VAL A 1 270 ? -24.520 10.825 30.153 1.00 80.12 270 VAL A CA 1
ATOM 2205 C C . VAL A 1 270 ? -23.968 10.633 28.733 1.00 80.12 270 VAL A C 1
ATOM 2207 O O . VAL A 1 270 ? -24.698 10.216 27.838 1.00 80.12 270 VAL A O 1
ATOM 2210 N N . SER A 1 271 ? -22.682 10.922 28.526 1.00 83.25 271 SER A N 1
ATOM 2211 C CA . SER A 1 271 ? -22.035 10.906 27.214 1.00 83.25 271 SER A CA 1
ATOM 2212 C C . SER A 1 271 ? -20.712 10.143 27.176 1.00 83.25 271 SER A C 1
ATOM 2214 O O . SER A 1 271 ? -19.962 10.340 26.225 1.00 83.25 271 SER A O 1
ATOM 2216 N N . THR A 1 272 ? -20.383 9.341 28.190 1.00 88.69 272 THR A N 1
ATOM 2217 C CA . THR A 1 272 ? -19.166 8.512 28.212 1.00 88.69 272 THR A CA 1
ATOM 2218 C C . THR A 1 272 ? -19.342 7.322 29.154 1.00 88.69 272 THR A C 1
ATOM 2220 O O . THR A 1 272 ? -19.984 7.418 30.199 1.00 88.69 272 THR A O 1
ATOM 2223 N N . CYS A 1 273 ? -18.743 6.188 28.800 1.00 91.38 273 CYS A N 1
ATOM 2224 C CA . CYS A 1 273 ? -18.701 4.992 29.637 1.00 91.38 273 CYS A CA 1
ATOM 2225 C C . CYS A 1 273 ? -17.245 4.555 29.773 1.00 91.38 273 CYS A C 1
ATOM 2227 O O . CYS A 1 273 ? -16.581 4.364 28.761 1.00 91.38 273 CYS A O 1
ATOM 2229 N N . TYR A 1 274 ? -16.752 4.379 30.998 1.00 93.81 274 TYR A N 1
ATOM 2230 C CA . TYR A 1 274 ? -15.386 3.923 31.258 1.00 93.81 274 TYR A CA 1
ATOM 2231 C C . TYR A 1 274 ? -15.393 2.514 31.826 1.00 93.81 274 TYR A C 1
ATOM 2233 O O . TYR A 1 274 ? -16.046 2.247 32.840 1.00 93.81 274 TYR A O 1
ATOM 2241 N N . VAL A 1 275 ? -14.596 1.627 31.246 1.00 92.94 275 VAL A N 1
ATOM 2242 C CA . VAL A 1 275 ? -14.437 0.243 31.695 1.00 92.94 275 VAL A CA 1
ATOM 2243 C C . VAL A 1 275 ? -13.020 -0.011 32.188 1.00 92.94 275 VAL A C 1
ATOM 2245 O O . VAL A 1 275 ? -12.054 0.573 31.705 1.00 92.94 275 VAL A O 1
ATOM 2248 N N . ARG A 1 276 ? -12.892 -0.885 33.184 1.00 92.50 276 ARG A N 1
ATOM 2249 C CA . ARG A 1 276 ? -11.612 -1.338 33.728 1.00 92.50 276 ARG A CA 1
ATOM 2250 C C . ARG A 1 276 ? -11.485 -2.841 33.517 1.00 92.50 276 ARG A C 1
ATOM 2252 O O . ARG A 1 276 ? -12.396 -3.575 33.890 1.00 92.50 276 ARG A O 1
ATOM 2259 N N . TYR A 1 277 ? -10.367 -3.281 32.958 1.00 90.62 277 TYR A N 1
ATOM 2260 C CA . TYR A 1 277 ? -10.050 -4.687 32.696 1.00 90.62 277 TYR A CA 1
ATOM 2261 C C . TYR A 1 277 ? -8.545 -4.928 32.891 1.00 90.62 277 TYR A C 1
ATOM 2263 O O . TYR A 1 277 ? -7.767 -3.974 32.872 1.00 90.62 277 TYR A O 1
ATOM 2271 N N . ASP A 1 278 ? -8.145 -6.174 33.161 1.00 80.88 278 ASP A N 1
ATOM 2272 C CA . ASP A 1 278 ? -6.741 -6.609 33.318 1.00 80.88 278 ASP A CA 1
ATOM 2273 C C . ASP A 1 278 ? -5.859 -5.741 34.235 1.00 80.88 278 ASP A C 1
ATOM 2275 O O . ASP A 1 278 ? -4.667 -5.557 33.999 1.00 80.88 278 ASP A O 1
ATOM 2279 N N . GLY A 1 279 ? -6.441 -5.147 35.281 1.00 76.38 279 GLY A N 1
ATOM 2280 C CA . GLY A 1 279 ? -5.706 -4.261 36.193 1.00 76.38 279 GLY A CA 1
ATOM 2281 C C . GLY A 1 279 ? -5.195 -2.960 35.555 1.00 76.38 279 GLY A C 1
ATOM 2282 O O . GLY A 1 279 ? -4.453 -2.224 36.206 1.00 76.38 279 GLY A O 1
ATOM 2283 N N . LYS A 1 280 ? -5.595 -2.648 34.315 1.00 80.44 280 LYS A N 1
ATOM 2284 C CA . LYS A 1 280 ? -5.266 -1.392 33.631 1.00 80.44 280 LYS A CA 1
ATOM 2285 C C . LYS A 1 280 ? -6.037 -0.208 34.218 1.00 80.44 280 LYS A C 1
ATOM 2287 O O . LYS A 1 280 ? -7.034 -0.362 34.930 1.00 80.44 280 LYS A O 1
ATOM 2292 N N . THR A 1 281 ? -5.588 1.002 33.889 1.00 86.69 281 THR A N 1
ATOM 2293 C CA . THR A 1 281 ? -6.365 2.227 34.120 1.00 86.69 281 THR A CA 1
ATOM 2294 C C . THR A 1 281 ? -7.686 2.180 33.344 1.00 86.69 281 THR A C 1
ATOM 2296 O O . THR A 1 281 ? -7.719 1.581 32.270 1.00 86.69 281 THR A O 1
ATOM 2299 N N . PRO A 1 282 ? -8.768 2.802 33.850 1.00 89.88 282 PRO A N 1
ATOM 2300 C CA . PRO A 1 282 ? -10.029 2.890 33.119 1.00 89.88 282 PRO A CA 1
ATOM 2301 C C . PRO A 1 282 ? -9.855 3.438 31.699 1.00 89.88 282 PRO A C 1
ATOM 2303 O O . PRO A 1 282 ? -9.241 4.487 31.517 1.00 89.88 282 PRO A O 1
ATOM 2306 N N . GLU A 1 283 ? -10.427 2.744 30.722 1.00 91.31 283 GLU A N 1
ATOM 2307 C CA . GLU A 1 283 ? -10.435 3.116 29.307 1.00 91.31 283 GLU A CA 1
ATOM 2308 C C . GLU A 1 283 ? -11.869 3.446 28.877 1.00 91.31 283 GLU A C 1
ATOM 2310 O O . GLU A 1 283 ? -12.829 2.857 29.384 1.00 91.31 283 GLU A O 1
ATOM 2315 N N . GLU A 1 284 ? -12.040 4.418 27.981 1.00 92.12 284 GLU A N 1
ATOM 2316 C CA . GLU A 1 284 ? -13.360 4.762 27.451 1.00 92.12 284 GLU A CA 1
ATOM 2317 C C . GLU A 1 284 ? -13.862 3.656 26.512 1.00 92.12 284 GLU A C 1
ATOM 2319 O O . GLU A 1 284 ? -13.160 3.219 25.602 1.00 92.12 284 GLU A O 1
ATOM 2324 N N . LEU A 1 285 ? -15.098 3.206 26.724 1.00 90.50 285 LEU A N 1
ATOM 2325 C CA . LEU A 1 285 ? -15.745 2.221 25.876 1.00 90.50 285 LEU A CA 1
ATOM 2326 C C . LEU A 1 285 ? -16.093 2.862 24.520 1.00 90.50 285 LEU A C 1
ATOM 2328 O O . LEU A 1 285 ? -16.820 3.864 24.501 1.00 90.50 285 LEU A O 1
ATOM 2332 N N . PRO A 1 286 ? -15.667 2.269 23.388 1.00 89.25 286 PRO A N 1
ATOM 2333 C CA . PRO A 1 286 ? -16.008 2.768 22.061 1.00 89.25 286 PRO A CA 1
ATOM 2334 C C . PRO A 1 286 ? -17.516 2.979 21.893 1.00 89.25 286 PRO A C 1
ATOM 2336 O O . PRO A 1 286 ? -18.309 2.089 22.205 1.00 89.25 286 PRO A O 1
ATOM 2339 N N . LYS A 1 287 ? -17.918 4.134 21.344 1.00 85.50 287 LYS A N 1
ATOM 2340 C CA . LYS A 1 287 ? -19.336 4.526 21.186 1.00 85.50 287 LYS A CA 1
ATOM 2341 C C . LYS A 1 287 ? -20.187 3.484 20.464 1.00 85.50 287 LYS A C 1
ATOM 2343 O O . LYS A 1 287 ? -21.344 3.283 20.820 1.00 85.50 287 LYS A O 1
ATOM 2348 N N . ARG A 1 288 ? -19.597 2.771 19.499 1.00 84.38 288 ARG A N 1
ATOM 2349 C CA . ARG A 1 288 ? -20.257 1.680 18.765 1.00 84.38 288 ARG A CA 1
ATOM 2350 C C . ARG A 1 288 ? -20.730 0.524 19.661 1.00 84.38 288 ARG A C 1
ATOM 2352 O O . ARG A 1 288 ? -21.683 -0.149 19.302 1.00 84.38 288 ARG A O 1
ATOM 2359 N N . LEU A 1 289 ? -20.104 0.321 20.824 1.00 88.31 289 LEU A N 1
ATOM 2360 C CA . LEU A 1 289 ? -20.423 -0.750 21.781 1.00 88.31 289 LEU A CA 1
ATOM 2361 C C . LEU A 1 289 ? -21.397 -0.303 22.883 1.00 88.31 289 LEU A C 1
ATOM 2363 O O . LEU A 1 289 ? -21.723 -1.072 23.783 1.00 88.31 289 LEU A O 1
ATOM 2367 N N . TRP A 1 290 ? -21.877 0.944 22.855 1.00 85.88 290 TRP A N 1
ATOM 2368 C CA . TRP A 1 290 ? -22.769 1.450 23.903 1.00 85.88 290 TRP A CA 1
ATOM 2369 C C . TRP A 1 290 ? -24.146 0.782 23.903 1.00 85.88 290 TRP A C 1
ATOM 2371 O O . TRP A 1 290 ? -24.801 0.728 24.944 1.00 85.88 290 TRP A O 1
ATOM 2381 N N . GLY A 1 291 ? -24.580 0.250 22.755 1.00 83.94 291 GLY A N 1
ATOM 2382 C CA . GLY A 1 291 ? -25.795 -0.560 22.668 1.00 83.94 291 GLY A CA 1
ATOM 2383 C C . GLY A 1 291 ? -25.740 -1.789 23.579 1.00 83.94 291 GLY A C 1
ATOM 2384 O O . GLY A 1 291 ? -26.734 -2.102 24.232 1.00 83.94 291 GLY A O 1
ATOM 2385 N N . ASP A 1 292 ? -24.562 -2.406 23.701 1.00 85.75 292 ASP A N 1
ATOM 2386 C CA . ASP A 1 292 ? -24.346 -3.657 24.438 1.00 85.75 292 ASP A CA 1
ATOM 2387 C C . ASP A 1 292 ? -24.270 -3.458 25.959 1.00 85.75 292 ASP A C 1
ATOM 2389 O O . ASP A 1 292 ? -24.433 -4.402 26.731 1.00 85.75 292 ASP A O 1
ATOM 2393 N N . VAL A 1 293 ? -24.053 -2.220 26.410 1.00 87.38 293 VAL A N 1
ATOM 2394 C CA . VAL A 1 293 ? -24.036 -1.846 27.836 1.00 87.38 293 VAL A CA 1
ATOM 2395 C C . VAL A 1 293 ? -25.277 -1.055 28.249 1.00 87.38 293 VAL A C 1
ATOM 2397 O O . VAL A 1 293 ? -25.35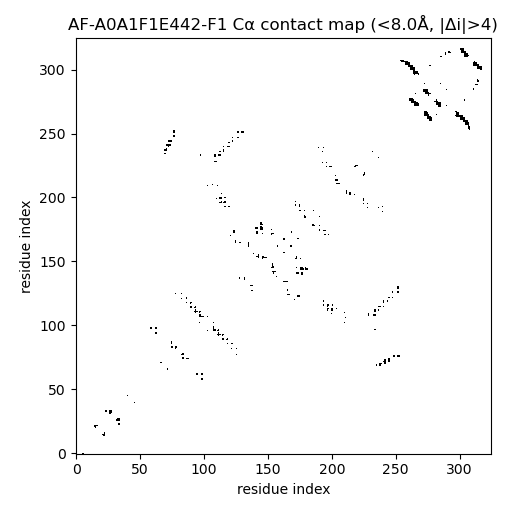2 -0.515 29.355 1.00 87.38 293 VAL A O 1
ATOM 2400 N N . LYS A 1 294 ? -26.298 -0.991 27.387 1.00 85.19 294 LYS A N 1
ATOM 2401 C CA . LYS A 1 294 ? -27.548 -0.299 27.700 1.00 85.19 294 LYS A CA 1
ATOM 2402 C C . LYS A 1 294 ? -28.248 -0.976 28.884 1.00 85.19 294 LYS A C 1
ATOM 2404 O O . LYS A 1 294 ? -28.649 -2.131 28.807 1.00 85.19 294 LYS A O 1
ATOM 2409 N N . GLY A 1 295 ? -28.430 -0.228 29.971 1.00 83.56 295 GLY A N 1
ATOM 2410 C CA . GLY A 1 295 ? -29.071 -0.713 31.201 1.00 83.56 295 GLY A CA 1
ATOM 2411 C C . GLY A 1 295 ? -28.103 -1.224 32.271 1.00 83.56 295 GLY A C 1
ATOM 2412 O O . GLY A 1 295 ? -28.550 -1.497 33.385 1.00 83.56 295 GLY A O 1
ATOM 2413 N N . TYR A 1 296 ? -26.804 -1.289 31.970 1.00 88.38 296 TYR A N 1
ATOM 2414 C CA . TYR A 1 296 ? -25.772 -1.543 32.971 1.00 88.38 296 TYR A CA 1
ATOM 2415 C C . TYR A 1 296 ? -25.574 -0.310 33.865 1.00 88.38 296 TYR A C 1
ATOM 2417 O O . TYR A 1 296 ? -26.020 0.791 33.542 1.00 88.38 296 TYR A O 1
ATOM 2425 N N . LYS A 1 297 ? -24.919 -0.485 35.012 1.00 90.69 297 LYS A N 1
ATOM 2426 C CA . LYS A 1 297 ? -24.580 0.560 35.983 1.00 90.69 297 LYS A CA 1
ATOM 2427 C C . LYS A 1 297 ? -23.110 0.468 36.386 1.00 90.69 297 LYS A C 1
ATOM 2429 O O . LYS A 1 297 ? -22.447 -0.548 36.195 1.00 90.69 297 LYS A O 1
ATOM 2434 N N . THR A 1 298 ? -22.598 1.540 36.987 1.00 92.50 298 THR A N 1
ATOM 2435 C CA . THR A 1 298 ? -21.267 1.538 37.607 1.00 92.50 298 THR A CA 1
ATOM 2436 C C . THR A 1 298 ? -21.139 0.374 38.593 1.00 92.50 298 THR A C 1
ATOM 2438 O O . THR A 1 298 ? -21.967 0.231 39.490 1.00 92.50 298 THR A O 1
ATOM 2441 N N . GLY A 1 299 ? -20.090 -0.433 38.435 1.00 89.44 299 GLY A N 1
ATOM 2442 C CA . GLY A 1 299 ? -19.834 -1.642 39.218 1.00 89.44 299 GLY A CA 1
ATOM 2443 C C . GLY A 1 299 ? -20.268 -2.947 38.544 1.00 89.44 299 GLY A C 1
ATOM 2444 O O . GLY A 1 299 ? -19.812 -4.009 38.972 1.00 89.44 299 GLY A O 1
ATOM 2445 N N . ASP A 1 300 ? -21.075 -2.892 37.480 1.00 90.19 300 ASP A N 1
ATOM 2446 C CA . ASP A 1 300 ? -21.504 -4.099 36.774 1.00 90.19 300 ASP A CA 1
ATOM 2447 C C . ASP A 1 300 ? -20.330 -4.781 36.062 1.00 90.19 300 ASP A C 1
ATOM 2449 O O . ASP A 1 300 ? -19.420 -4.134 35.527 1.00 90.19 300 ASP A O 1
ATOM 2453 N N . ARG A 1 301 ? -20.367 -6.117 36.069 1.00 91.31 301 ARG A N 1
ATOM 2454 C CA . ARG A 1 301 ? -19.376 -6.981 35.423 1.00 91.31 301 ARG A CA 1
ATOM 2455 C C . ARG A 1 301 ? -19.838 -7.365 34.028 1.00 91.31 301 ARG A C 1
ATOM 2457 O O . ARG A 1 301 ? -21.011 -7.650 33.806 1.00 91.31 301 ARG A O 1
ATOM 2464 N N . LEU A 1 302 ? -18.887 -7.428 33.114 1.00 91.94 302 LEU A N 1
ATOM 2465 C CA . LEU A 1 302 ? -19.097 -7.786 31.719 1.00 91.94 302 LEU A CA 1
ATOM 2466 C C . LEU A 1 302 ? -17.856 -8.497 31.187 1.00 91.94 302 LEU A C 1
ATOM 2468 O O . LEU A 1 302 ? -16.791 -8.454 31.805 1.00 91.94 302 LEU A O 1
ATOM 2472 N N . THR A 1 303 ? -17.983 -9.152 30.043 1.00 91.56 303 THR A N 1
ATOM 2473 C CA . THR A 1 303 ? -16.840 -9.754 29.359 1.00 91.56 303 THR A CA 1
ATOM 2474 C C . THR A 1 303 ? -16.487 -8.882 28.164 1.00 91.56 303 THR A C 1
ATOM 2476 O O . THR A 1 303 ? -17.338 -8.613 27.323 1.00 91.56 303 THR A O 1
ATOM 2479 N N . LEU A 1 304 ? -15.247 -8.407 28.096 1.00 90.19 304 LEU A N 1
ATOM 2480 C CA . LEU A 1 304 ? -14.732 -7.646 26.963 1.00 90.19 304 LEU A CA 1
ATOM 2481 C C . LEU A 1 304 ? -13.965 -8.589 26.053 1.00 90.19 304 LEU A C 1
ATOM 2483 O O . LEU A 1 304 ? -13.126 -9.344 26.528 1.00 90.19 304 LEU A O 1
ATOM 2487 N N . THR A 1 305 ? -14.201 -8.516 24.751 1.00 86.75 305 THR A N 1
ATOM 2488 C CA . THR A 1 305 ? -13.291 -9.132 23.789 1.00 86.75 305 THR A CA 1
ATOM 2489 C C . THR A 1 305 ? -12.247 -8.093 23.403 1.00 86.75 305 THR A C 1
ATOM 2491 O O . THR A 1 305 ? -12.597 -7.023 22.894 1.00 86.75 305 THR A O 1
ATOM 2494 N N . ILE A 1 306 ? -10.977 -8.404 23.656 1.00 84.56 306 ILE A N 1
ATOM 2495 C CA . ILE A 1 306 ? -9.836 -7.540 23.352 1.00 84.56 306 ILE A CA 1
ATOM 2496 C C . ILE A 1 306 ? -9.075 -8.111 22.163 1.00 84.56 306 ILE A C 1
ATOM 2498 O O . ILE A 1 306 ? -8.783 -9.306 22.106 1.00 84.56 306 ILE A O 1
ATOM 2502 N N . SER A 1 307 ? -8.721 -7.241 21.224 1.00 79.56 307 SER A N 1
ATOM 2503 C CA . SER A 1 307 ? -7.763 -7.544 20.163 1.00 79.56 307 SER A CA 1
ATOM 2504 C C . SER A 1 307 ? -6.901 -6.311 19.918 1.00 79.56 307 SER A C 1
ATOM 2506 O O . SER A 1 307 ? -7.406 -5.189 19.948 1.00 79.56 307 SER A O 1
ATOM 2508 N N . ASP A 1 308 ? -5.592 -6.517 19.759 1.00 71.62 308 ASP A N 1
ATOM 2509 C CA . ASP A 1 308 ? -4.607 -5.438 19.570 1.00 71.62 308 ASP A CA 1
ATOM 2510 C C . ASP A 1 308 ? -4.692 -4.335 20.652 1.00 71.62 308 ASP A C 1
ATOM 2512 O O . ASP A 1 308 ? -4.649 -3.136 20.384 1.00 71.62 308 ASP A O 1
ATOM 2516 N N . GLY A 1 309 ? -4.929 -4.746 21.905 1.00 72.81 309 GLY A N 1
ATOM 2517 C CA . GLY A 1 309 ? -5.064 -3.839 23.048 1.00 72.81 309 GLY A CA 1
ATOM 2518 C C . GLY A 1 309 ? -6.317 -2.957 23.046 1.00 72.81 309 GLY A C 1
ATOM 2519 O O . GLY A 1 309 ? -6.451 -2.144 23.954 1.00 72.81 309 GLY A O 1
ATOM 2520 N N . LYS A 1 310 ? -7.225 -3.126 22.077 1.00 82.38 310 LYS A N 1
ATOM 2521 C CA . LYS A 1 310 ? -8.484 -2.384 21.961 1.00 82.38 310 LYS A CA 1
ATOM 2522 C C . LYS A 1 310 ? -9.682 -3.261 22.289 1.00 82.38 310 LYS A C 1
ATOM 2524 O O . LYS A 1 310 ? -9.713 -4.456 21.991 1.00 82.38 310 LYS A O 1
ATOM 2529 N N . ILE A 1 311 ? -10.714 -2.631 22.837 1.00 88.06 311 ILE A N 1
ATOM 2530 C CA . ILE A 1 311 ? -12.002 -3.273 23.092 1.00 88.06 311 ILE A CA 1
ATOM 2531 C C . ILE A 1 311 ? -12.759 -3.407 21.769 1.00 88.06 311 ILE A C 1
ATOM 2533 O O . ILE A 1 311 ? -13.136 -2.404 21.156 1.00 88.06 311 ILE A O 1
ATOM 2537 N N . ILE A 1 312 ? -12.994 -4.645 21.328 1.00 85.69 312 ILE A N 1
ATOM 2538 C CA . ILE A 1 312 ? -13.666 -4.911 20.051 1.00 85.69 312 ILE A CA 1
ATOM 2539 C C . ILE A 1 312 ? -15.119 -5.366 20.188 1.00 85.69 312 ILE A C 1
ATOM 2541 O O . ILE A 1 312 ? -15.889 -5.119 19.258 1.00 85.69 312 ILE A O 1
ATOM 2545 N N . ALA A 1 313 ? -15.494 -5.961 21.325 1.00 86.94 313 ALA A N 1
ATOM 2546 C CA . ALA A 1 313 ? -16.864 -6.373 21.634 1.00 86.94 313 ALA A CA 1
ATOM 2547 C C . ALA A 1 313 ? -17.125 -6.420 23.149 1.00 86.94 313 ALA A C 1
ATOM 2549 O O . ALA A 1 313 ? -16.193 -6.560 23.945 1.00 86.94 313 ALA A O 1
ATOM 2550 N N . VAL A 1 314 ? -18.403 -6.354 23.527 1.00 89.88 314 VAL A N 1
ATOM 2551 C CA . VAL A 1 314 ? -18.893 -6.609 24.888 1.00 89.88 314 VAL A CA 1
ATOM 2552 C C . VAL A 1 314 ? -19.817 -7.824 24.846 1.00 89.88 314 VAL A C 1
ATOM 2554 O O . VAL A 1 314 ? -20.728 -7.892 24.028 1.00 89.88 314 VAL A O 1
ATOM 2557 N N . LYS A 1 315 ? -19.591 -8.794 25.730 1.00 86.75 315 LYS A N 1
ATOM 2558 C CA . LYS A 1 315 ? -20.435 -9.975 25.915 1.00 86.75 315 LYS A CA 1
ATOM 2559 C C . LYS A 1 315 ? -21.115 -9.905 27.275 1.00 86.75 315 LYS A C 1
ATOM 2561 O O . LYS A 1 315 ? -20.503 -9.534 28.281 1.00 86.75 315 LYS A O 1
ATOM 2566 N N . HIS A 1 316 ? -22.382 -10.302 27.304 1.00 72.88 316 HIS A N 1
ATOM 2567 C CA . HIS A 1 316 ? -23.110 -10.456 28.554 1.00 72.88 316 HIS A CA 1
ATOM 2568 C C . HIS A 1 316 ? -22.535 -11.636 29.343 1.00 72.88 316 HIS A C 1
ATOM 2570 O O . HIS A 1 316 ? -22.270 -12.688 28.750 1.00 72.88 316 HIS A O 1
ATOM 2576 N N . PRO A 1 317 ? -22.344 -11.497 30.665 1.00 61.16 317 PRO A N 1
ATOM 2577 C CA . PRO A 1 317 ? -21.977 -12.640 31.478 1.00 61.16 317 PRO A CA 1
ATOM 2578 C C . PRO A 1 317 ? -23.072 -13.713 31.351 1.00 61.16 317 PRO A C 1
ATOM 2580 O O . PRO A 1 317 ? -24.257 -13.366 31.261 1.00 61.16 317 PRO A O 1
ATOM 2583 N N . PRO A 1 318 ? -22.715 -15.010 31.337 1.00 46.78 318 PRO A N 1
ATOM 2584 C CA . PRO A 1 318 ? -23.713 -16.061 31.439 1.00 46.78 318 PRO A CA 1
ATOM 2585 C C . PRO A 1 318 ? -24.538 -15.803 32.703 1.00 46.78 318 PRO A C 1
ATOM 2587 O O . PRO A 1 318 ? -23.980 -15.548 33.770 1.00 46.78 318 PRO A O 1
ATOM 2590 N N . PHE A 1 319 ? -25.863 -15.803 32.558 1.00 38.78 319 PHE A N 1
ATOM 2591 C CA . PHE A 1 319 ? -26.810 -15.661 33.660 1.00 38.78 319 PHE A CA 1
ATOM 2592 C C . PHE A 1 319 ? -26.447 -16.666 34.766 1.00 38.78 319 PHE A C 1
ATOM 2594 O O . PHE A 1 319 ? -26.742 -17.853 34.650 1.00 38.78 319 PHE A O 1
ATOM 2601 N N . SER A 1 320 ? -25.817 -16.202 35.844 1.00 37.38 320 SER A N 1
ATOM 2602 C CA . SER A 1 320 ? -25.792 -16.950 37.097 1.00 37.38 320 SER A CA 1
ATOM 2603 C C . SER A 1 320 ? -27.118 -16.658 37.796 1.00 37.38 320 SER A C 1
ATOM 2605 O O . SER A 1 320 ? -27.371 -15.492 38.121 1.00 37.38 320 SER A O 1
ATOM 2607 N N . PRO A 1 321 ? -28.004 -17.650 37.994 1.00 34.88 321 PRO A N 1
ATOM 2608 C CA . PRO A 1 321 ? -29.223 -17.433 38.755 1.00 34.88 321 PRO A CA 1
ATOM 2609 C C . PRO A 1 321 ? -28.846 -16.946 40.156 1.00 34.88 321 PRO A C 1
ATOM 2611 O O . PRO A 1 321 ? -27.875 -17.419 40.749 1.00 34.88 321 PRO A O 1
ATOM 2614 N N . LYS A 1 322 ? -29.601 -15.961 40.654 1.00 34.00 322 LYS A N 1
ATOM 2615 C CA . LYS A 1 322 ? -29.471 -15.458 42.021 1.00 34.00 322 LYS A CA 1
ATOM 2616 C C . LYS A 1 322 ? -29.516 -16.647 42.979 1.00 34.00 322 LYS A C 1
ATOM 2618 O O . LYS A 1 322 ? -30.508 -17.370 43.012 1.00 34.00 322 LYS A O 1
ATOM 2623 N N . VAL A 1 323 ? -28.440 -16.847 43.731 1.00 37.84 323 VAL A N 1
ATOM 2624 C CA . VAL A 1 323 ? -28.499 -17.653 44.947 1.00 37.84 323 VAL A CA 1
ATOM 2625 C C . VAL A 1 323 ? -29.019 -16.706 46.017 1.00 37.84 323 VAL A C 1
ATOM 2627 O O . VAL A 1 323 ? -28.290 -15.825 46.469 1.00 37.84 323 VAL A O 1
ATOM 2630 N N . ASP A 1 324 ? -30.304 -16.835 46.332 1.00 37.72 324 ASP A N 1
ATOM 2631 C CA . ASP A 1 324 ? -30.884 -16.214 47.516 1.00 37.72 324 ASP A CA 1
ATOM 2632 C C . ASP A 1 324 ? -30.281 -16.903 48.753 1.00 37.72 324 ASP A C 1
ATOM 2634 O O . ASP A 1 324 ? -30.402 -18.121 48.923 1.00 37.72 324 ASP A O 1
ATOM 2638 N N . HIS A 1 325 ? -29.613 -16.120 49.600 1.00 36.16 325 HIS A N 1
ATOM 2639 C CA . HIS A 1 325 ? -29.262 -16.484 50.971 1.00 36.16 325 HIS A CA 1
ATOM 2640 C C . HIS A 1 325 ? -29.764 -15.407 51.920 1.00 36.16 325 HIS A C 1
ATOM 2642 O O . HIS A 1 325 ? -29.499 -14.213 51.638 1.00 36.16 325 HIS A O 1
#

Sequence (325 aa):
MDEILRTTLDKVVKLCDQRPDFGAELRRRLGIPTAPATIPLSSELEEYLTEVGEDVCTIRDVLQIQQDIDPEIKYDFVDDRRTRDRLIIDNLQMESKALSTRIPEDDRFPLFCVYAFYQVENLLNYFYQRKYPDLDSLEEMLRENTKSENEGFRYSGRTGRPVESVSDIESHYLVNAFCNSRTPPLGTNFKIRLSGLRRVRNAFSHRFFEIDPGWDRAMESDKWLDNFIRYNTSITIRKDLKQLADLIAQDLLSAGTPHDVPGVISSMLVSTCYVRYDGKTPEELPKRLWGDVKGYKTGDRLTLTISDGKIIAVKHPPFSPKVDH

pLDDT: mean 80.16, std 15.61, range [34.0, 96.75]

Secondary structure (DSSP, 8-state):
--HHHHHHHHHHHHHHHH-HHHHHHHHHHTT--SS-------HHHHHHHHHHHHHHHHHHHHHHHHHHHS-----TT---HHHHHHHHHHHHHHHHHHH-TTS-HHHHHHHHHHHHHHHHHHHHHHHHHHH-SSHHHHHHHHHHHHTTS-TTTS----SSS---SGGGS-HHHHHHHHHHTSSSPPPHHHHHHHHHHHHHHHH---TT-SS-HHHHHHHHH-HHHHHHHHH--HHHHHHHHHHHHHHHHHHHHHS---EEEEEEEEEEETTEEEEEETTPPPEEPPGGGGGGGTT--TT-EEEEEEETTEEEEEEPPP-------

Radius of gyration: 32.82 Å; Cα contacts (8 Å, |Δi|>4): 313; chains: 1; bounding box: 55×73×110 Å